Protein AF-A0A7X9HDZ3-F1 (afdb_monomer_lite)

Secondary structure (DSSP, 8-state):
--HHHHHHHHHHHHHHHHHHHHHHSSS-S---------------SS--TT---THHHHHHHHHTSHHHHHHHHHHHHHHHHHHHHHHHHHHHHHHHHHHHHHH---TT--SHHHHHHHHHHHHHHHHHHHHHHHHHHHHHHHHHHHHHHH---HHHHHSHHHHHHHHHHHHHHHHHHHHTT--TTHHHHHHHHHTT-HHHHT-HHHHHHHHHHHHHHHHHHHHHT-S-HHHHHHHHHHHHHHHHHHHHHHH-TTSHHHHHHHHHHHHHHHHHHHHHTT-

Radius of gyration: 30.0 Å; chains: 1; bounding box: 80×77×71 Å

Structure (mmCIF, N/CA/C/O backbone):
data_AF-A0A7X9HDZ3-F1
#
_entry.id   AF-A0A7X9HDZ3-F1
#
loop_
_atom_site.group_PDB
_atom_site.id
_atom_site.type_symbol
_atom_site.label_atom_id
_atom_site.label_alt_id
_atom_site.label_comp_id
_atom_site.label_asym_id
_atom_site.label_entity_id
_atom_site.label_seq_id
_atom_site.pdbx_PDB_ins_code
_atom_site.Cartn_x
_atom_site.Cartn_y
_atom_site.Cartn_z
_atom_site.occupancy
_atom_site.B_iso_or_equiv
_atom_site.auth_seq_id
_atom_site.auth_comp_id
_atom_site.auth_asym_id
_atom_site.auth_atom_id
_atom_site.pdbx_PDB_model_num
ATOM 1 N N . MET A 1 1 ? 19.162 59.558 -38.756 1.00 53.59 1 MET A N 1
ATOM 2 C CA . MET A 1 1 ? 19.005 58.185 -38.204 1.00 53.59 1 MET A CA 1
ATOM 3 C C . MET A 1 1 ? 18.094 58.061 -36.965 1.00 53.59 1 MET A C 1
ATOM 5 O O . MET A 1 1 ? 17.987 56.962 -36.437 1.00 53.59 1 MET A O 1
ATOM 9 N N . LYS A 1 2 ? 17.412 59.118 -36.480 1.00 49.56 2 LYS A N 1
ATOM 10 C CA . LYS A 1 2 ? 16.512 59.021 -35.303 1.00 49.56 2 LYS A CA 1
ATOM 11 C C . LYS A 1 2 ? 15.026 58.808 -35.653 1.00 49.56 2 LYS A C 1
ATOM 13 O O . LYS A 1 2 ? 14.309 58.209 -34.867 1.00 49.56 2 LYS A O 1
ATOM 18 N N . SER A 1 3 ? 14.584 59.221 -36.845 1.00 54.88 3 SER A N 1
ATOM 19 C CA . SER A 1 3 ? 13.176 59.124 -37.283 1.00 54.88 3 SER A CA 1
ATOM 20 C C . SER A 1 3 ? 12.731 57.692 -37.633 1.00 54.88 3 SER A C 1
ATOM 22 O O . SER A 1 3 ? 11.623 57.291 -37.290 1.00 54.88 3 SER A O 1
ATOM 24 N N . THR A 1 4 ? 13.617 56.867 -38.200 1.00 53.47 4 THR A N 1
ATOM 25 C CA . THR A 1 4 ? 13.298 55.476 -38.576 1.00 53.47 4 THR A CA 1
ATOM 26 C C . THR A 1 4 ? 13.063 54.563 -37.373 1.00 53.47 4 THR A C 1
ATOM 28 O O . THR A 1 4 ? 12.275 53.628 -37.460 1.00 53.47 4 THR A O 1
ATOM 31 N N . ARG A 1 5 ? 13.692 54.856 -36.227 1.00 56.62 5 ARG A N 1
ATOM 32 C CA . ARG A 1 5 ? 13.492 54.097 -34.984 1.00 56.62 5 ARG A CA 1
ATOM 33 C C . ARG A 1 5 ? 12.113 54.359 -34.375 1.00 56.62 5 ARG A C 1
ATOM 35 O O . ARG A 1 5 ? 11.463 53.414 -33.957 1.00 56.62 5 ARG A O 1
ATOM 42 N N . PHE A 1 6 ? 11.633 55.604 -34.397 1.00 57.84 6 PHE A N 1
ATOM 43 C CA . PHE A 1 6 ? 10.284 55.941 -33.919 1.00 57.84 6 PHE A CA 1
ATOM 44 C C . PHE A 1 6 ? 9.179 55.310 -34.772 1.00 57.84 6 PHE A C 1
ATOM 46 O O . PHE A 1 6 ? 8.192 54.829 -34.226 1.00 57.84 6 PHE A O 1
ATOM 53 N N . LEU A 1 7 ? 9.377 55.246 -36.090 1.00 63.88 7 LEU A N 1
ATOM 54 C CA . LEU A 1 7 ? 8.450 54.579 -37.008 1.00 63.88 7 LEU A CA 1
ATOM 55 C C . LEU A 1 7 ? 8.379 53.066 -36.750 1.00 63.88 7 LEU A C 1
ATOM 57 O O . LEU A 1 7 ? 7.291 52.502 -36.709 1.00 63.88 7 LEU A O 1
ATOM 61 N N . LEU A 1 8 ? 9.521 52.427 -36.481 1.00 65.44 8 LEU A N 1
ATOM 62 C CA . LEU A 1 8 ? 9.586 51.010 -36.109 1.00 65.44 8 LEU A CA 1
ATOM 63 C C . LEU A 1 8 ? 8.898 50.723 -34.767 1.00 65.44 8 LEU A C 1
ATOM 65 O O . LEU A 1 8 ? 8.135 49.766 -34.676 1.00 65.44 8 LEU A O 1
ATOM 69 N N . TYR A 1 9 ? 9.091 51.569 -33.751 1.00 70.31 9 TYR A N 1
ATOM 70 C CA . TYR A 1 9 ? 8.394 51.409 -32.469 1.00 70.31 9 TYR A CA 1
ATOM 71 C C . TYR A 1 9 ? 6.883 51.641 -32.586 1.00 70.31 9 TYR A C 1
ATOM 73 O O . TYR A 1 9 ? 6.113 50.914 -31.965 1.00 70.31 9 TYR A O 1
ATOM 81 N N . ALA A 1 10 ? 6.446 52.591 -33.418 1.00 70.44 10 ALA A N 1
ATOM 82 C CA . ALA A 1 10 ? 5.027 52.824 -33.676 1.00 70.44 10 ALA A CA 1
ATOM 83 C C . ALA A 1 10 ? 4.368 51.640 -34.405 1.00 70.44 10 ALA A C 1
ATOM 85 O O . ALA A 1 10 ? 3.259 51.248 -34.050 1.00 70.44 10 ALA A O 1
ATOM 86 N N . ILE A 1 11 ? 5.066 51.025 -35.367 1.00 71.25 11 ILE A N 1
ATOM 87 C CA . ILE A 1 11 ? 4.582 49.836 -36.086 1.00 71.25 11 ILE A CA 1
ATOM 88 C C . ILE A 1 11 ? 4.520 48.614 -35.157 1.00 71.25 11 ILE A C 1
ATOM 90 O O . ILE A 1 11 ? 3.529 47.885 -35.175 1.00 71.25 11 ILE A O 1
ATOM 94 N N . VAL A 1 12 ? 5.525 48.409 -34.299 1.00 72.44 12 VAL A N 1
ATOM 95 C CA . VAL A 1 12 ? 5.525 47.311 -33.313 1.00 72.44 12 VAL A CA 1
ATOM 96 C C . VAL A 1 12 ? 4.428 47.506 -32.260 1.00 72.44 12 VAL A C 1
ATOM 98 O O . VAL A 1 12 ? 3.764 46.541 -31.892 1.00 72.44 12 VAL A O 1
ATOM 101 N N . ALA A 1 13 ? 4.170 48.742 -31.822 1.00 70.06 13 ALA A N 1
ATOM 102 C CA . ALA A 1 13 ? 3.085 49.047 -30.888 1.00 70.06 13 ALA A CA 1
ATOM 103 C C . ALA A 1 13 ? 1.690 48.839 -31.511 1.00 70.06 13 ALA A C 1
ATOM 105 O O . ALA A 1 13 ? 0.800 48.311 -30.847 1.00 70.06 13 ALA A O 1
ATOM 106 N N . LEU A 1 14 ? 1.505 49.185 -32.791 1.00 67.88 14 LEU A N 1
ATOM 107 C CA . LEU A 1 14 ? 0.265 48.924 -33.536 1.00 67.88 14 LEU A CA 1
ATOM 108 C C . LEU A 1 14 ? 0.030 47.426 -33.773 1.00 67.88 14 LEU A C 1
ATOM 110 O O . LEU A 1 14 ? -1.095 46.951 -33.611 1.00 67.88 14 LEU A O 1
ATOM 114 N N . LEU A 1 15 ? 1.084 46.662 -34.076 1.00 65.00 15 LEU A N 1
ATOM 115 C CA . LEU A 1 15 ? 1.007 45.203 -34.185 1.00 65.00 15 LEU A CA 1
ATOM 116 C C . LEU A 1 15 ? 0.670 44.551 -32.837 1.00 65.00 15 LEU A C 1
ATOM 118 O O . LEU A 1 15 ? -0.217 43.700 -32.786 1.00 65.00 15 LEU A O 1
ATOM 122 N N . ALA A 1 16 ? 1.283 45.000 -31.739 1.00 62.81 16 ALA A N 1
ATOM 123 C CA . ALA A 1 16 ? 0.979 44.503 -30.397 1.00 62.81 16 ALA A CA 1
ATOM 124 C C . ALA A 1 16 ? -0.465 44.818 -29.958 1.00 62.81 16 ALA A C 1
ATOM 126 O O . ALA A 1 16 ? -1.127 43.956 -29.381 1.00 62.81 16 ALA A O 1
ATOM 127 N N . LEU A 1 17 ? -0.999 46.003 -30.290 1.00 62.91 17 LEU A N 1
ATOM 128 C CA . LEU A 1 17 ? -2.404 46.331 -30.017 1.00 62.91 17 LEU A CA 1
ATOM 129 C C . LEU A 1 17 ? -3.377 45.486 -30.854 1.00 62.91 17 LEU A C 1
ATOM 131 O O . LEU A 1 17 ? -4.419 45.076 -30.343 1.00 62.91 17 LEU A O 1
ATOM 135 N N . SER A 1 18 ?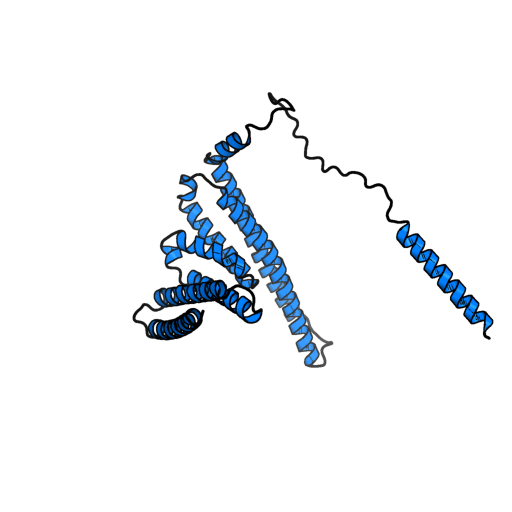 -3.035 45.188 -32.113 1.00 58.94 18 SER A N 1
ATOM 136 C CA . SER A 1 18 ? -3.868 44.339 -32.977 1.00 58.94 18 SER A CA 1
ATOM 137 C C . SER A 1 18 ? -3.915 42.879 -32.503 1.00 58.94 18 SER A C 1
ATOM 139 O O . SER A 1 18 ? -4.980 42.267 -32.515 1.00 58.94 18 SER A O 1
ATOM 141 N N . LEU A 1 19 ? -2.805 42.346 -31.975 1.00 55.31 19 LEU A N 1
ATOM 142 C CA . LEU A 1 19 ? -2.739 41.002 -31.387 1.00 55.31 19 LEU A CA 1
ATOM 143 C C . LEU A 1 19 ? -3.523 40.896 -30.066 1.00 55.31 19 LEU A C 1
ATOM 145 O O . LEU A 1 19 ? -4.168 39.877 -29.824 1.00 55.31 19 LEU A O 1
ATOM 149 N N . CYS A 1 20 ? -3.557 41.956 -29.252 1.00 51.91 20 CYS A N 1
ATOM 150 C CA . CYS A 1 20 ? -4.366 41.991 -28.027 1.00 51.91 20 CYS A CA 1
ATOM 151 C C . CYS A 1 20 ? -5.879 42.104 -28.292 1.00 51.91 20 CYS A C 1
ATOM 153 O O . CYS A 1 20 ? -6.676 41.597 -27.503 1.00 51.91 20 CYS A O 1
ATOM 155 N N . LEU A 1 21 ? -6.296 42.730 -29.400 1.00 49.44 21 LEU A N 1
ATOM 156 C CA . LEU A 1 21 ? -7.712 42.800 -29.785 1.00 49.44 21 LEU A CA 1
ATOM 157 C C . LEU A 1 21 ? -8.220 41.478 -30.381 1.00 49.44 21 LEU A C 1
ATOM 159 O O . LEU A 1 21 ? -9.358 41.100 -30.119 1.00 49.44 21 LEU A O 1
ATOM 163 N N . VAL A 1 22 ? -7.374 40.730 -31.097 1.00 53.53 22 VAL A N 1
ATOM 164 C CA . VAL A 1 22 ? -7.726 39.391 -31.610 1.00 53.53 22 VAL A CA 1
ATOM 165 C C . VAL A 1 22 ? -7.750 38.344 -30.485 1.00 53.53 22 VAL A C 1
ATOM 167 O O . VAL A 1 22 ? -8.620 37.476 -30.487 1.00 53.53 22 VAL A O 1
ATOM 170 N N . ALA A 1 23 ? -6.898 38.473 -29.459 1.00 47.75 23 ALA A N 1
ATOM 171 C CA . ALA A 1 23 ? -6.926 37.595 -28.283 1.00 47.75 23 ALA A CA 1
ATOM 172 C C . ALA A 1 23 ? -8.194 37.760 -27.415 1.00 47.75 23 ALA A C 1
ATOM 174 O O . ALA A 1 23 ? -8.637 36.793 -26.800 1.00 47.75 23 ALA A O 1
ATOM 175 N N . ASN A 1 24 ? -8.817 38.946 -27.408 1.00 45.94 24 ASN A N 1
ATOM 176 C CA . ASN A 1 24 ? -10.065 39.208 -26.674 1.00 45.94 24 ASN A CA 1
ATOM 177 C C . ASN A 1 24 ? -11.344 39.029 -27.516 1.00 45.94 24 ASN A C 1
ATOM 179 O O . ASN A 1 24 ? -12.432 38.954 -26.951 1.00 45.94 24 ASN A O 1
ATOM 183 N N . ALA A 1 25 ? -11.243 38.923 -28.845 1.00 42.38 25 ALA A N 1
ATOM 184 C CA . ALA A 1 25 ? -12.394 38.733 -29.735 1.00 42.38 25 ALA A CA 1
ATOM 185 C C . ALA A 1 25 ? -12.748 37.254 -30.000 1.00 42.38 25 ALA A C 1
ATOM 187 O O . ALA A 1 25 ? -13.727 36.974 -30.688 1.00 42.38 25 ALA A O 1
ATOM 188 N N . GLN A 1 26 ? -11.995 36.298 -29.439 1.00 41.56 26 GLN A N 1
ATOM 189 C CA . GLN A 1 26 ? -12.200 34.858 -29.663 1.00 41.56 26 GLN A CA 1
ATOM 190 C C . GLN A 1 26 ? -12.828 34.111 -28.469 1.00 41.56 26 GLN A C 1
ATOM 192 O O . GLN A 1 26 ? -12.880 32.883 -28.452 1.00 41.56 26 GLN A O 1
ATOM 197 N N . GLN A 1 27 ? -13.383 34.842 -27.496 1.00 44.03 27 GLN A N 1
ATOM 198 C CA . GLN A 1 27 ? -14.188 34.294 -26.397 1.00 44.03 27 GLN A CA 1
ATOM 199 C C . GLN A 1 27 ? -15.548 34.991 -26.292 1.00 44.03 27 GLN A C 1
ATOM 201 O O . GLN A 1 27 ? -15.894 35.569 -25.270 1.00 44.03 27 GLN A O 1
ATOM 206 N N . GLN A 1 28 ? -16.344 34.915 -27.355 1.00 38.66 28 GLN A N 1
ATOM 207 C CA . GLN A 1 28 ? -17.797 35.109 -27.288 1.00 38.66 28 GLN A CA 1
ATOM 208 C C . GLN A 1 28 ? -18.471 34.377 -28.458 1.00 38.66 28 GLN A C 1
ATOM 210 O O . GLN A 1 28 ? -19.225 34.936 -29.244 1.00 38.66 28 GLN A O 1
ATOM 215 N N . ALA A 1 29 ? -18.182 33.079 -28.573 1.00 34.06 29 ALA A N 1
ATOM 216 C CA . ALA A 1 29 ? -19.115 32.150 -29.200 1.00 34.06 29 ALA A CA 1
ATOM 217 C C . ALA A 1 29 ? -20.201 31.809 -28.161 1.00 34.06 29 ALA A C 1
ATOM 219 O O . ALA A 1 29 ? -19.863 31.618 -26.985 1.00 34.06 29 ALA A O 1
ATOM 220 N N . PRO A 1 30 ? -21.490 31.752 -28.540 1.00 34.66 30 PRO A N 1
ATOM 221 C CA . PRO A 1 30 ? -22.546 31.391 -27.611 1.00 34.66 30 PRO A CA 1
ATOM 222 C C . PRO A 1 30 ? -22.263 29.980 -27.102 1.00 34.66 30 PRO A C 1
ATOM 224 O O . PRO A 1 30 ? -22.082 29.044 -27.882 1.00 34.66 30 PRO A O 1
ATOM 227 N N . LYS A 1 31 ? -22.197 29.846 -25.775 1.00 33.78 31 LYS A N 1
ATOM 228 C CA . LYS A 1 31 ? -22.272 28.555 -25.101 1.00 33.78 31 LYS A CA 1
ATOM 229 C C . LYS A 1 31 ? -23.584 27.918 -25.542 1.00 33.78 31 LYS A C 1
ATOM 231 O O . LYS A 1 31 ? -24.645 28.299 -25.062 1.00 33.78 31 LYS A O 1
ATOM 236 N N . GLY A 1 32 ? -23.504 26.994 -26.494 1.00 30.52 32 GLY A N 1
ATOM 237 C CA . GLY A 1 32 ? -24.549 26.009 -26.672 1.00 30.52 32 GLY A CA 1
ATOM 238 C C . GLY A 1 32 ? -24.672 25.286 -25.343 1.00 30.52 32 GLY A C 1
ATOM 239 O O . GLY A 1 32 ? -23.708 24.662 -24.893 1.00 30.52 32 GLY A O 1
ATOM 240 N N . ASP A 1 33 ? -25.822 25.439 -24.697 1.00 36.91 33 ASP A N 1
ATOM 241 C CA . ASP A 1 33 ? -26.251 24.586 -23.604 1.00 36.91 33 ASP A CA 1
ATOM 242 C C . ASP A 1 33 ? -26.245 23.145 -24.118 1.00 36.91 33 ASP A C 1
ATOM 244 O O . ASP A 1 33 ? -27.242 22.624 -24.612 1.00 36.91 33 ASP A O 1
ATOM 248 N N . GLN A 1 34 ? -25.108 22.467 -23.981 1.00 36.38 34 GLN A N 1
ATOM 249 C CA . GLN A 1 34 ? -25.109 21.030 -23.794 1.00 36.38 34 GLN A CA 1
ATOM 250 C C . GLN A 1 34 ? -25.674 20.804 -22.396 1.00 36.38 34 GLN A C 1
ATOM 252 O O . GLN A 1 34 ? -24.957 20.549 -21.426 1.00 36.38 34 GLN A O 1
ATOM 257 N N . GLN A 1 35 ? -27.002 20.931 -22.299 1.00 36.53 35 GLN A N 1
ATOM 258 C CA . GLN A 1 35 ? -27.759 20.107 -21.383 1.00 36.53 35 GLN A CA 1
ATOM 259 C C . GLN A 1 35 ? -27.201 18.705 -21.583 1.00 36.53 35 GLN A C 1
ATOM 261 O O . GLN A 1 35 ? -27.330 18.120 -22.657 1.00 36.53 35 GLN A O 1
ATOM 266 N N . LYS A 1 36 ? -26.520 18.191 -20.557 1.00 37.56 36 LYS A N 1
ATOM 267 C CA . LYS A 1 36 ? -26.483 16.756 -20.344 1.00 37.56 36 LYS A CA 1
ATOM 268 C C . LYS A 1 36 ? -27.943 16.352 -20.441 1.00 37.56 36 LYS A C 1
ATOM 270 O O . LYS A 1 36 ? -28.720 16.683 -19.545 1.00 37.56 36 LYS A O 1
ATOM 275 N N . GLU A 1 37 ? -28.324 15.755 -21.562 1.00 40.31 37 GLU A N 1
ATOM 276 C CA . GLU A 1 37 ? -29.536 14.975 -21.643 1.00 40.31 37 GLU A CA 1
ATOM 277 C C . GLU A 1 37 ? -29.337 13.898 -20.583 1.00 40.31 37 GLU A C 1
ATOM 279 O O . GLU A 1 37 ? -28.714 12.863 -20.803 1.00 40.31 37 GLU A O 1
ATOM 284 N N . ALA A 1 38 ? -29.773 14.214 -19.360 1.00 43.75 38 ALA A N 1
ATOM 285 C CA . ALA A 1 38 ? -30.230 13.214 -18.434 1.00 43.75 38 ALA A CA 1
ATOM 286 C C . ALA A 1 38 ? -31.145 12.365 -19.294 1.00 43.75 38 ALA A C 1
ATOM 288 O O . ALA A 1 38 ? -32.137 12.892 -19.805 1.00 43.75 38 ALA A O 1
ATOM 289 N N . ILE A 1 39 ? -30.708 11.134 -19.561 1.00 43.97 39 ILE A N 1
ATOM 290 C CA . ILE A 1 39 ? -31.487 10.110 -20.234 1.00 43.97 39 ILE A CA 1
ATOM 291 C C . ILE A 1 39 ? -32.883 10.265 -19.650 1.00 43.97 39 ILE A C 1
ATOM 293 O O . ILE A 1 39 ? -33.089 10.026 -18.458 1.00 43.97 39 ILE A O 1
ATOM 297 N N . LYS A 1 40 ? -33.804 10.829 -20.437 1.00 52.03 40 LYS A N 1
ATOM 298 C CA . LYS A 1 40 ? -35.198 10.903 -20.039 1.00 52.03 40 LYS A CA 1
ATOM 299 C C . LYS A 1 40 ? -35.619 9.456 -20.128 1.00 52.03 40 LYS A C 1
ATOM 301 O O . LYS A 1 40 ? -35.972 9.004 -21.210 1.00 52.03 40 LYS A O 1
ATOM 306 N N . GLU A 1 41 ? -35.456 8.723 -19.026 1.00 56.12 41 GLU A N 1
ATOM 307 C CA . GLU A 1 41 ? -36.093 7.431 -18.850 1.00 56.12 41 GLU A CA 1
ATOM 308 C C . GLU A 1 41 ? -37.535 7.655 -19.269 1.00 56.12 41 GLU A C 1
ATOM 310 O O . GLU A 1 41 ? -38.257 8.452 -18.659 1.00 56.12 41 GLU A O 1
ATOM 315 N N . GLU A 1 42 ? -37.914 7.058 -20.395 1.00 52.28 42 GLU A N 1
ATOM 316 C CA . GLU A 1 42 ? -39.292 7.082 -20.825 1.00 52.28 42 GLU A CA 1
ATOM 317 C C . GLU A 1 42 ? -40.078 6.454 -19.685 1.00 52.28 42 GLU A C 1
ATOM 319 O O . GLU A 1 42 ? -39.944 5.265 -19.386 1.00 52.28 42 GLU A O 1
ATOM 324 N N . VAL A 1 43 ? -40.834 7.296 -18.982 1.00 51.41 43 VAL A N 1
ATOM 325 C CA . VAL A 1 43 ? -41.689 6.887 -17.879 1.00 51.41 43 VAL A CA 1
ATOM 326 C C . VAL A 1 43 ? -42.824 6.079 -18.495 1.00 51.41 43 VAL A C 1
ATOM 328 O O . VAL A 1 43 ? -43.903 6.588 -18.783 1.00 51.41 43 VAL A O 1
ATOM 331 N N . THR A 1 44 ? -42.537 4.814 -18.772 1.00 54.66 44 THR A N 1
ATOM 332 C CA . THR A 1 44 ? -43.497 3.829 -19.237 1.00 54.66 44 THR A CA 1
ATOM 333 C C . THR A 1 44 ? -44.081 3.146 -18.005 1.00 54.66 44 THR A C 1
ATOM 335 O O . THR A 1 44 ? -43.368 2.643 -17.135 1.00 54.66 44 THR A O 1
ATOM 338 N N . GLY A 1 45 ? -45.408 3.2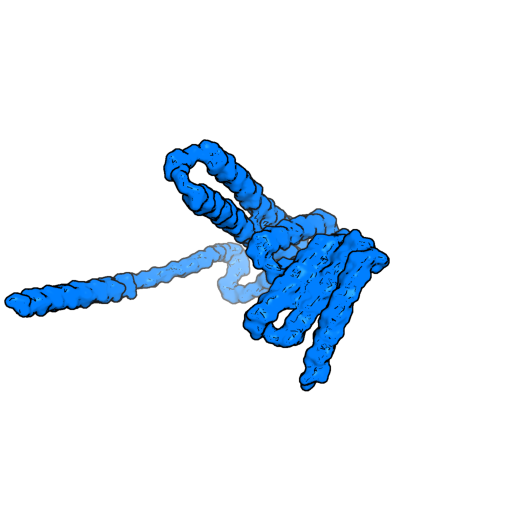12 -17.880 1.00 64.56 45 GLY A N 1
ATOM 339 C CA . GLY A 1 45 ? -46.170 2.660 -16.757 1.00 64.56 45 GLY A CA 1
ATOM 340 C C . GLY A 1 45 ? -46.868 3.712 -15.890 1.00 64.56 45 GLY A C 1
ATOM 341 O O . GLY A 1 45 ? -46.888 4.897 -16.206 1.00 64.56 45 GLY A O 1
ATOM 342 N N . TRP A 1 46 ? -47.449 3.251 -14.778 1.00 62.12 46 TRP A N 1
ATOM 343 C CA . TRP A 1 46 ? -48.313 3.965 -13.817 1.00 62.12 46 TRP A CA 1
ATOM 344 C C . TRP A 1 46 ? -47.677 5.168 -13.079 1.00 62.12 46 TRP A C 1
ATOM 346 O O . TRP A 1 46 ? -48.147 5.565 -12.014 1.00 62.12 46 TRP A O 1
ATOM 356 N N . ARG A 1 47 ? -46.587 5.748 -13.590 1.00 55.09 47 ARG A N 1
ATOM 357 C CA . ARG A 1 47 ? -45.852 6.850 -12.958 1.00 55.09 47 ARG A CA 1
ATOM 358 C C . ARG A 1 47 ? -46.283 8.202 -13.540 1.00 55.09 47 ARG A C 1
ATOM 360 O O . ARG A 1 47 ? -46.213 8.432 -14.742 1.00 55.09 47 ARG A O 1
ATOM 367 N N . ILE A 1 48 ? -46.707 9.114 -12.664 1.00 60.16 48 ILE A N 1
ATOM 368 C CA . ILE A 1 48 ? -47.078 10.501 -12.994 1.00 60.16 48 ILE A CA 1
ATOM 369 C C . ILE A 1 48 ? -45.838 11.393 -12.829 1.00 60.16 48 ILE A C 1
ATOM 371 O O . ILE A 1 48 ? -45.089 11.224 -11.868 1.00 60.16 48 ILE A O 1
ATOM 375 N N . LYS A 1 49 ? -45.633 12.355 -13.743 1.00 58.66 49 LYS A N 1
ATOM 376 C CA . LYS A 1 49 ? -44.450 13.245 -13.796 1.00 58.66 49 LYS A CA 1
ATOM 377 C C . LYS A 1 49 ? -44.170 14.017 -12.495 1.00 58.66 49 LYS A C 1
ATOM 379 O O . LYS A 1 49 ? -43.015 14.319 -12.220 1.00 58.66 49 LYS A O 1
ATOM 384 N N . ASP A 1 50 ? -45.202 14.276 -11.693 1.00 56.00 50 ASP A N 1
ATOM 385 C CA . ASP A 1 50 ? -45.120 15.060 -10.452 1.00 56.00 50 ASP A CA 1
ATOM 386 C C . ASP A 1 50 ? -45.004 14.206 -9.173 1.00 56.00 50 ASP A C 1
ATOM 388 O O . ASP A 1 50 ? -45.015 14.738 -8.059 1.00 56.00 50 ASP A O 1
ATOM 392 N N . PHE A 1 51 ? -44.896 12.876 -9.286 1.00 57.72 51 PHE A N 1
ATOM 393 C CA . PHE A 1 51 ? -44.748 12.018 -8.112 1.00 57.72 51 PHE A CA 1
ATOM 394 C C . PHE A 1 51 ? -43.346 12.173 -7.504 1.00 57.72 51 PHE A C 1
ATOM 396 O O . PHE A 1 51 ? -42.350 11.708 -8.061 1.00 57.72 51 PHE A O 1
ATOM 403 N N . LYS A 1 52 ? -43.257 12.806 -6.326 1.00 58.47 52 LYS A N 1
ATOM 404 C CA . LYS A 1 52 ? -42.027 12.803 -5.521 1.00 58.47 52 LYS A CA 1
ATOM 405 C C . LYS A 1 52 ? -41.699 11.356 -5.141 1.00 58.47 52 LYS A C 1
ATOM 407 O O . LYS A 1 52 ? -42.571 10.670 -4.611 1.00 58.47 52 LYS A O 1
ATOM 412 N N . PRO A 1 53 ? -40.474 10.872 -5.390 1.00 57.00 53 PRO A N 1
ATOM 413 C CA . PRO A 1 53 ? -40.188 9.455 -5.304 1.00 57.00 53 PRO A CA 1
ATOM 414 C C . PRO A 1 53 ? -40.307 8.968 -3.859 1.00 57.00 53 PRO A C 1
ATOM 416 O O . PRO A 1 53 ? -39.395 9.146 -3.055 1.00 57.00 53 PRO A O 1
ATOM 419 N N . TYR A 1 54 ? -41.360 8.201 -3.581 1.00 50.97 54 TYR A N 1
ATOM 420 C CA . TYR A 1 54 ? -41.387 7.170 -2.534 1.00 50.97 54 TYR A CA 1
ATOM 421 C C . TYR A 1 54 ? -40.464 5.977 -2.891 1.00 50.97 54 TYR A C 1
ATOM 423 O O . TYR A 1 54 ? -40.695 4.843 -2.491 1.00 50.97 54 TYR A O 1
ATOM 431 N N . VAL A 1 55 ? -39.426 6.224 -3.700 1.00 60.16 55 VAL A N 1
ATOM 432 C CA . VAL A 1 55 ? -38.605 5.208 -4.372 1.00 60.16 55 VAL A CA 1
ATOM 433 C C . VAL A 1 55 ? -37.278 4.989 -3.647 1.00 60.16 55 VAL A C 1
ATOM 435 O O . VAL A 1 55 ? -36.688 3.939 -3.830 1.00 60.16 55 VAL A O 1
ATOM 438 N N . LYS A 1 56 ? -36.837 5.889 -2.752 1.00 66.06 56 LYS A N 1
ATOM 439 C CA . LYS A 1 56 ? -35.656 5.606 -1.911 1.00 66.06 56 LYS A CA 1
ATOM 440 C C . LYS A 1 56 ? -35.898 4.422 -0.979 1.00 66.06 56 LYS A C 1
ATOM 442 O O . LYS A 1 56 ? -35.089 3.511 -0.952 1.00 66.06 56 LYS A O 1
ATOM 447 N N . ALA A 1 57 ? -37.047 4.394 -0.305 1.00 64.81 57 ALA A N 1
ATOM 448 C CA . ALA A 1 57 ? -37.412 3.277 0.562 1.00 64.81 57 ALA A CA 1
ATOM 449 C C . ALA A 1 57 ? -37.571 1.964 -0.229 1.00 64.81 57 ALA A C 1
ATOM 451 O O . ALA A 1 57 ? -37.144 0.920 0.236 1.00 64.81 57 ALA A O 1
ATOM 452 N N . ILE A 1 58 ? -38.127 2.005 -1.448 1.00 69.00 58 ILE A N 1
ATOM 453 C CA . ILE A 1 58 ? -38.254 0.808 -2.302 1.00 69.00 58 ILE A CA 1
ATOM 454 C C . ILE A 1 58 ? -36.883 0.339 -2.816 1.00 69.00 58 ILE A C 1
ATOM 456 O O . ILE A 1 58 ? -36.594 -0.850 -2.767 1.00 69.00 58 ILE A O 1
ATOM 460 N N . GLN A 1 59 ? -36.005 1.257 -3.225 1.00 68.88 59 GLN A N 1
ATOM 461 C CA . GLN A 1 59 ? -34.614 0.941 -3.574 1.00 68.88 59 GLN A CA 1
ATOM 462 C C . GLN A 1 59 ? -33.848 0.367 -2.374 1.00 68.88 59 GLN A C 1
ATOM 464 O O . GLN A 1 59 ? -33.049 -0.547 -2.528 1.00 68.88 59 GLN A O 1
ATOM 469 N N . GLU A 1 60 ? -34.093 0.869 -1.163 1.00 71.62 60 GLU A N 1
ATOM 470 C CA . GLU A 1 60 ? -33.536 0.311 0.073 1.00 71.62 60 GLU A CA 1
ATOM 471 C C . GLU A 1 60 ? -34.073 -1.098 0.364 1.00 71.62 60 GLU A C 1
ATOM 473 O O . GLU A 1 60 ? -33.320 -1.936 0.853 1.00 71.62 60 GLU A O 1
ATOM 478 N N . LEU A 1 61 ? -35.327 -1.396 0.008 1.00 74.06 61 LEU A N 1
ATOM 479 C CA . LEU A 1 61 ? -35.876 -2.752 0.100 1.00 74.06 61 LEU A CA 1
ATOM 480 C C . LEU A 1 61 ? -35.218 -3.708 -0.905 1.00 74.06 61 LEU A C 1
ATOM 482 O O . LEU A 1 61 ? -34.937 -4.850 -0.553 1.00 74.06 61 LEU A O 1
ATOM 486 N N . GLU A 1 62 ? -34.914 -3.258 -2.125 1.00 74.75 62 GLU A N 1
ATOM 487 C CA . GLU A 1 62 ? -34.190 -4.076 -3.113 1.00 74.75 62 GLU A CA 1
ATOM 488 C C . GLU A 1 62 ? -32.785 -4.462 -2.622 1.00 74.75 62 GLU A C 1
ATOM 490 O O . GLU A 1 62 ? -32.349 -5.593 -2.855 1.00 74.75 62 GLU A O 1
ATOM 495 N N . LYS A 1 63 ? -32.114 -3.590 -1.852 1.00 77.06 63 LYS A N 1
ATOM 496 C CA . LYS A 1 63 ? -30.811 -3.884 -1.218 1.00 77.06 63 LYS A CA 1
ATOM 497 C C . LYS A 1 63 ? -30.860 -5.025 -0.202 1.00 77.06 63 LYS A C 1
ATOM 499 O O . LYS A 1 63 ? -29.839 -5.657 0.067 1.00 77.06 63 LYS A O 1
ATOM 504 N N . LEU A 1 64 ? -32.037 -5.306 0.355 1.00 76.50 64 LEU A N 1
ATOM 505 C CA . L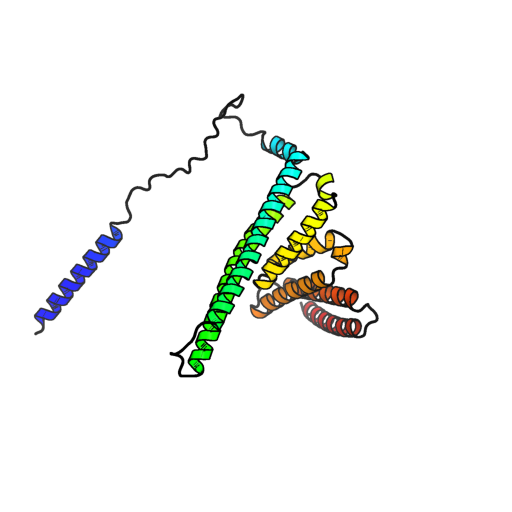EU A 1 64 ? -32.251 -6.429 1.268 1.00 76.50 64 LEU A CA 1
ATOM 506 C C . LEU A 1 64 ? -32.421 -7.760 0.528 1.00 76.50 64 LEU A C 1
ATOM 508 O O . LEU A 1 64 ? -32.430 -8.811 1.168 1.00 76.50 64 LEU A O 1
ATOM 512 N N . SER A 1 65 ? -32.554 -7.741 -0.801 1.00 85.69 65 SER A N 1
ATOM 513 C CA . SER A 1 65 ? -32.629 -8.966 -1.587 1.00 85.69 65 SER A CA 1
ATOM 514 C C . SER A 1 65 ? -31.254 -9.626 -1.727 1.00 85.69 65 SER A C 1
ATOM 516 O O . SER A 1 65 ? -30.210 -8.975 -1.861 1.00 85.69 65 SER A O 1
ATOM 518 N N . LYS A 1 66 ? -31.263 -10.960 -1.734 1.00 88.75 66 LYS A N 1
ATOM 519 C CA . LYS A 1 66 ? -30.063 -11.763 -1.968 1.00 88.75 66 LYS A CA 1
ATOM 520 C C . LYS A 1 66 ? -29.501 -11.541 -3.374 1.00 88.75 66 LYS A C 1
ATOM 522 O O . LYS A 1 66 ? -28.300 -11.368 -3.526 1.00 88.75 66 LYS A O 1
ATOM 527 N N . GLU A 1 67 ? -30.368 -11.481 -4.382 1.00 88.62 67 GLU A N 1
ATOM 528 C CA . GLU A 1 67 ? -29.972 -11.315 -5.787 1.00 88.62 67 GLU A CA 1
ATOM 529 C C . GLU A 1 67 ? -29.238 -9.995 -6.033 1.00 88.62 67 GLU A C 1
ATOM 531 O O . GLU A 1 67 ? -28.230 -9.974 -6.737 1.00 88.62 67 GLU A O 1
ATOM 536 N N . TYR A 1 68 ? -29.698 -8.906 -5.410 1.00 88.50 68 TYR A N 1
ATOM 537 C CA . TYR A 1 68 ? -29.016 -7.617 -5.480 1.00 88.50 68 TYR A CA 1
ATOM 538 C C . TYR A 1 68 ? -27.611 -7.691 -4.870 1.00 88.50 68 TYR A C 1
ATOM 540 O O . TYR A 1 68 ? -26.643 -7.232 -5.476 1.00 88.50 68 TYR A O 1
ATOM 548 N N . SER A 1 69 ? -27.489 -8.326 -3.701 1.00 88.88 69 SER A N 1
ATOM 549 C CA . SER A 1 69 ? -26.202 -8.527 -3.025 1.00 88.88 69 SER A CA 1
ATOM 550 C C . SER A 1 69 ? -25.250 -9.411 -3.839 1.00 88.88 69 SER A C 1
ATOM 552 O O . SER A 1 69 ? -24.068 -9.095 -3.957 1.00 88.88 69 SER A O 1
ATOM 554 N N . ASP A 1 70 ? -25.764 -10.475 -4.457 1.00 90.38 70 ASP A N 1
ATOM 555 C CA . ASP A 1 70 ? -24.994 -11.357 -5.337 1.00 90.38 70 ASP A CA 1
ATOM 556 C C . ASP A 1 70 ? -24.546 -10.627 -6.616 1.00 90.38 70 ASP A C 1
ATOM 558 O O . ASP A 1 70 ? -23.442 -10.864 -7.110 1.00 90.38 70 ASP A O 1
ATOM 562 N N . ASN A 1 71 ? -25.368 -9.721 -7.154 1.00 92.88 71 ASN A N 1
ATOM 563 C CA . ASN A 1 71 ? -25.005 -8.914 -8.318 1.00 92.88 71 ASN A CA 1
ATOM 564 C C . ASN A 1 71 ? -23.914 -7.886 -7.980 1.00 92.88 71 ASN A C 1
ATOM 566 O O . ASN A 1 71 ? -22.937 -7.763 -8.714 1.00 92.88 71 ASN A O 1
ATOM 570 N N . LEU A 1 72 ? -24.023 -7.207 -6.833 1.00 93.19 72 LEU A N 1
ATOM 571 C CA . LEU A 1 72 ? -22.964 -6.325 -6.333 1.00 93.19 72 LEU A CA 1
ATOM 572 C C . LEU A 1 72 ? -21.655 -7.076 -6.089 1.00 93.19 72 LEU A C 1
ATOM 574 O O . LEU A 1 72 ? -20.587 -6.564 -6.416 1.00 93.19 72 LEU A O 1
ATOM 578 N N . LEU A 1 73 ? -21.726 -8.294 -5.547 1.00 92.75 73 LEU A N 1
ATOM 579 C CA . LEU A 1 73 ? -20.540 -9.115 -5.332 1.00 92.75 73 LEU A CA 1
ATOM 580 C C . LEU A 1 73 ? -19.860 -9.473 -6.659 1.00 92.75 73 LEU A C 1
ATOM 582 O O . LEU A 1 73 ? -18.637 -9.405 -6.742 1.00 92.75 73 LEU A O 1
ATOM 586 N N . LYS A 1 74 ? -20.630 -9.804 -7.703 1.00 94.31 74 LYS A N 1
ATOM 587 C CA . LYS A 1 74 ? -20.084 -10.031 -9.052 1.00 94.31 74 LYS A CA 1
ATOM 588 C C . LYS A 1 74 ? -19.392 -8.784 -9.593 1.00 94.31 74 LYS A C 1
ATOM 590 O O . LYS A 1 74 ? -18.235 -8.873 -9.976 1.00 94.31 74 LYS A O 1
ATOM 595 N N . LEU A 1 75 ? -20.047 -7.624 -9.519 1.00 95.75 75 LEU A N 1
ATOM 596 C CA . LEU A 1 75 ? -19.451 -6.352 -9.943 1.00 95.75 75 LEU A CA 1
ATOM 597 C C . LEU A 1 75 ? -18.151 -6.046 -9.185 1.00 95.75 75 LEU A C 1
ATOM 599 O O . LEU A 1 75 ? -17.168 -5.625 -9.785 1.00 95.75 75 LEU A O 1
ATOM 603 N N . ALA A 1 76 ? -18.116 -6.292 -7.873 1.00 96.56 76 ALA A N 1
ATOM 604 C CA . ALA A 1 76 ? -16.907 -6.110 -7.078 1.00 96.56 76 ALA A CA 1
ATOM 605 C C . ALA A 1 76 ? -15.774 -7.055 -7.514 1.00 96.56 76 ALA A C 1
ATOM 607 O O . ALA A 1 76 ? -14.616 -6.638 -7.553 1.00 96.56 76 ALA A O 1
ATOM 608 N N . ILE A 1 77 ? -16.096 -8.309 -7.843 1.00 95.62 77 ILE A N 1
ATOM 609 C CA . ILE A 1 77 ? -15.131 -9.295 -8.345 1.00 95.62 77 ILE A CA 1
ATOM 610 C C . ILE A 1 77 ? -14.595 -8.882 -9.718 1.00 95.62 77 ILE A C 1
ATOM 612 O O . ILE A 1 77 ? -13.384 -8.949 -9.913 1.00 95.62 77 ILE A O 1
ATOM 616 N N . ASP A 1 78 ? -15.455 -8.415 -10.622 1.00 97.19 78 ASP A N 1
ATOM 617 C CA . ASP A 1 78 ? -15.069 -7.983 -11.971 1.00 97.19 78 ASP A CA 1
ATOM 618 C C . ASP A 1 78 ? -14.164 -6.735 -11.931 1.00 97.19 78 ASP A C 1
ATOM 620 O O . ASP A 1 78 ? -13.158 -6.644 -12.641 1.00 97.19 78 ASP A O 1
ATOM 624 N N . GLU A 1 79 ? -14.466 -5.773 -11.052 1.00 97.56 79 GLU A N 1
ATOM 625 C CA . GLU A 1 79 ? -13.607 -4.599 -10.846 1.00 97.56 79 GLU A CA 1
ATOM 626 C C . GLU A 1 79 ? -12.276 -4.992 -10.182 1.00 97.56 79 GLU A C 1
ATOM 628 O O . GLU A 1 79 ? -11.217 -4.468 -10.533 1.00 97.56 79 GLU A O 1
ATOM 633 N N . TYR A 1 80 ? -12.292 -5.949 -9.247 1.00 97.31 80 TYR A N 1
ATOM 634 C CA . TYR A 1 80 ? -11.068 -6.492 -8.660 1.00 97.31 80 TYR A CA 1
ATOM 635 C C . TYR A 1 80 ? -10.200 -7.210 -9.699 1.00 97.31 80 TYR A C 1
ATOM 637 O O . TYR A 1 80 ? -8.999 -6.942 -9.748 1.00 97.31 80 TYR A O 1
ATOM 645 N N . SER A 1 81 ? -10.774 -8.080 -10.537 1.00 96.75 81 SER A N 1
ATOM 646 C CA . SER A 1 81 ? -10.019 -8.789 -11.574 1.00 96.75 81 SER A CA 1
ATOM 647 C C . SER A 1 81 ? -9.416 -7.807 -12.569 1.00 96.75 81 SER A C 1
ATOM 649 O O . SER A 1 81 ? -8.219 -7.864 -12.809 1.00 96.75 81 SER A O 1
ATOM 651 N N . THR A 1 82 ? -10.190 -6.812 -13.013 1.00 97.69 82 THR A N 1
ATOM 652 C CA . THR A 1 82 ? -9.691 -5.740 -13.889 1.00 97.69 82 THR A CA 1
ATOM 653 C C . THR A 1 82 ? -8.510 -4.994 -13.256 1.00 97.69 82 THR A C 1
ATOM 655 O O . THR A 1 82 ? -7.535 -4.662 -13.930 1.00 97.69 82 THR A O 1
ATOM 658 N N . GLY A 1 83 ? -8.562 -4.735 -11.945 1.00 96.38 83 GLY A N 1
ATOM 659 C CA . GLY A 1 83 ? -7.453 -4.127 -11.210 1.00 96.38 83 GLY A CA 1
ATOM 660 C C . GLY A 1 83 ? -6.189 -4.994 -11.176 1.00 96.38 83 GLY A C 1
ATOM 661 O O . GLY A 1 83 ? -5.090 -4.449 -11.264 1.00 96.38 83 GLY A O 1
ATOM 662 N N . ILE A 1 84 ? -6.333 -6.318 -11.071 1.00 97.12 84 ILE A N 1
ATOM 663 C CA . ILE A 1 84 ? -5.216 -7.276 -11.102 1.00 97.12 84 ILE A CA 1
ATOM 664 C C . ILE A 1 84 ? -4.648 -7.417 -12.515 1.00 97.12 84 ILE A C 1
ATOM 666 O O . ILE A 1 84 ? -3.434 -7.319 -12.670 1.00 97.12 84 ILE A O 1
ATOM 670 N N . ASP A 1 85 ? -5.498 -7.536 -13.533 1.00 97.25 85 ASP A N 1
ATOM 671 C CA . ASP A 1 85 ? -5.083 -7.657 -14.935 1.00 97.25 85 ASP A CA 1
ATOM 672 C C . ASP A 1 85 ? -4.189 -6.474 -15.350 1.00 97.25 85 ASP A C 1
ATOM 674 O O . ASP A 1 85 ? -3.140 -6.654 -15.962 1.00 97.25 85 ASP A O 1
ATOM 678 N N . ILE A 1 86 ? -4.525 -5.252 -14.912 1.00 97.56 86 ILE A N 1
ATOM 679 C CA . ILE A 1 86 ? -3.695 -4.054 -15.139 1.00 97.56 86 ILE A CA 1
ATOM 680 C C . ILE A 1 86 ? -2.296 -4.186 -14.515 1.00 97.56 86 ILE A C 1
ATOM 682 O O . ILE A 1 86 ? -1.320 -3.677 -15.073 1.00 97.56 86 ILE A O 1
ATOM 686 N N . LEU A 1 87 ? -2.187 -4.809 -13.340 1.00 95.62 87 LEU A N 1
ATOM 687 C CA . LEU A 1 87 ? -0.900 -5.028 -12.677 1.00 95.62 87 LEU A CA 1
ATOM 688 C C . LEU A 1 87 ? -0.094 -6.123 -13.386 1.00 95.62 87 LEU A C 1
ATOM 690 O O . LEU A 1 87 ? 1.113 -5.962 -13.556 1.00 95.62 87 LEU A O 1
ATOM 694 N N . GLU A 1 88 ? -0.747 -7.187 -13.849 1.00 96.00 88 GLU A N 1
ATOM 695 C CA . GLU A 1 88 ? -0.097 -8.251 -14.621 1.00 96.00 88 GLU A CA 1
ATOM 696 C C . GLU A 1 88 ? 0.415 -7.736 -15.975 1.00 96.00 88 GLU A C 1
ATOM 698 O O . GLU A 1 88 ? 1.572 -7.973 -16.337 1.00 96.00 88 GLU A O 1
ATOM 703 N N . ASP A 1 89 ? -0.394 -6.956 -16.694 1.00 97.12 89 ASP A N 1
ATOM 704 C CA . ASP A 1 89 ? 0.001 -6.301 -17.944 1.00 97.12 89 ASP A CA 1
ATOM 705 C C . ASP A 1 89 ? 1.193 -5.359 -17.736 1.00 97.12 89 ASP A C 1
ATOM 707 O O . ASP A 1 89 ? 2.157 -5.375 -18.506 1.00 97.12 89 ASP A O 1
ATOM 711 N N . MET A 1 90 ? 1.178 -4.582 -16.649 1.00 97.12 90 MET A N 1
ATOM 712 C CA . MET A 1 90 ? 2.294 -3.719 -16.267 1.00 97.12 90 MET A CA 1
ATOM 713 C C . MET A 1 90 ? 3.577 -4.520 -16.022 1.00 97.12 90 MET A C 1
ATOM 715 O O . MET A 1 90 ? 4.637 -4.113 -16.501 1.00 97.12 90 MET A O 1
ATOM 719 N N . ASP A 1 91 ? 3.518 -5.630 -15.286 1.00 95.50 91 ASP A N 1
ATOM 720 C CA . ASP A 1 91 ? 4.697 -6.464 -15.031 1.00 95.50 91 ASP A CA 1
ATOM 721 C C . ASP A 1 91 ? 5.247 -7.062 -16.332 1.00 95.50 91 ASP A C 1
ATOM 723 O O . ASP A 1 91 ? 6.460 -7.032 -16.572 1.00 95.50 91 ASP A O 1
ATOM 727 N N . ASN A 1 92 ? 4.364 -7.520 -17.221 1.00 97.50 92 ASN A N 1
ATOM 728 C CA . ASN A 1 92 ? 4.740 -8.002 -18.546 1.00 97.50 92 ASN A CA 1
ATOM 729 C C . ASN A 1 92 ? 5.433 -6.911 -19.375 1.00 97.50 92 ASN A C 1
ATOM 731 O O . ASN A 1 92 ? 6.473 -7.163 -19.988 1.00 97.50 92 ASN A O 1
ATOM 735 N N . ASP A 1 93 ? 4.903 -5.692 -19.379 1.00 96.56 93 ASP A N 1
ATOM 736 C CA . ASP A 1 93 ? 5.466 -4.583 -20.146 1.00 96.56 93 ASP A CA 1
ATOM 737 C C . ASP A 1 93 ? 6.782 -4.061 -19.558 1.00 96.56 93 ASP A C 1
ATOM 739 O O . ASP A 1 93 ? 7.711 -3.747 -20.306 1.00 96.56 93 ASP A O 1
ATOM 743 N N . VAL A 1 94 ? 6.919 -4.042 -18.230 1.00 96.88 94 VAL A N 1
ATOM 744 C CA . VAL A 1 94 ? 8.190 -3.734 -17.559 1.00 96.88 94 VAL A CA 1
ATOM 745 C C . VAL A 1 94 ? 9.251 -4.772 -17.919 1.00 96.88 94 VAL A C 1
ATOM 747 O O . VAL A 1 94 ? 10.376 -4.394 -18.250 1.00 96.88 94 VAL A O 1
ATOM 750 N N . ASN A 1 95 ? 8.912 -6.063 -17.909 1.00 96.44 95 ASN A N 1
ATOM 751 C CA . ASN A 1 95 ? 9.846 -7.125 -18.283 1.00 96.44 95 ASN A CA 1
ATOM 752 C C . ASN A 1 95 ? 10.285 -7.001 -19.750 1.00 96.44 95 ASN A C 1
ATOM 754 O O . ASN A 1 95 ? 11.485 -7.023 -20.032 1.00 96.44 95 ASN A O 1
ATOM 758 N N . LYS A 1 96 ? 9.349 -6.751 -20.678 1.00 96.50 96 LYS A N 1
ATOM 759 C CA . LYS A 1 96 ? 9.670 -6.478 -22.093 1.00 96.50 96 LYS A CA 1
ATOM 760 C C . LYS A 1 96 ? 10.588 -5.265 -22.252 1.00 96.50 96 LYS A C 1
ATOM 762 O O . LYS A 1 96 ? 11.523 -5.305 -23.056 1.00 96.50 96 LYS A O 1
ATOM 767 N N . LEU A 1 97 ? 10.345 -4.188 -21.501 1.00 95.56 97 LEU A N 1
ATOM 768 C CA . LEU A 1 97 ? 11.172 -2.981 -21.543 1.00 95.56 97 LEU A CA 1
ATOM 769 C C . LEU A 1 97 ? 12.591 -3.261 -21.031 1.00 95.56 97 LEU A C 1
ATOM 771 O O . LEU A 1 97 ? 13.559 -2.876 -21.683 1.00 95.56 97 LEU A O 1
ATOM 775 N N . ILE A 1 98 ? 12.725 -3.976 -19.910 1.00 95.50 98 ILE A N 1
ATOM 776 C CA . ILE A 1 98 ? 14.025 -4.375 -19.354 1.00 95.50 98 ILE A CA 1
ATOM 777 C C . ILE A 1 98 ? 14.803 -5.221 -20.366 1.00 95.50 98 ILE A C 1
ATOM 779 O O . ILE A 1 98 ? 15.972 -4.940 -20.629 1.00 95.50 98 ILE A O 1
ATOM 783 N N . GLU A 1 99 ? 14.161 -6.217 -20.976 1.00 96.19 99 GLU A N 1
ATOM 784 C CA . GLU A 1 99 ? 14.796 -7.042 -22.003 1.00 96.19 99 GLU A CA 1
ATOM 785 C C . GLU A 1 99 ? 15.221 -6.233 -23.231 1.00 96.19 99 GLU A C 1
ATOM 787 O O . GLU A 1 99 ? 16.295 -6.462 -23.787 1.00 96.19 99 GLU A O 1
ATOM 792 N N . THR A 1 100 ? 14.384 -5.292 -23.668 1.00 94.62 100 THR A N 1
ATOM 793 C CA . THR A 1 100 ? 14.684 -4.424 -24.813 1.00 94.62 100 THR A CA 1
ATOM 794 C C . THR A 1 100 ? 15.893 -3.544 -24.507 1.00 94.62 100 THR A C 1
ATOM 796 O O . THR A 1 100 ? 16.832 -3.493 -25.300 1.00 94.62 100 THR A O 1
ATOM 799 N N . ASN A 1 101 ? 15.935 -2.940 -23.319 1.00 91.50 101 ASN A N 1
ATOM 800 C CA . ASN A 1 101 ? 17.054 -2.112 -22.870 1.00 91.50 101 ASN A CA 1
ATOM 801 C C . ASN A 1 101 ? 18.360 -2.911 -22.757 1.00 91.50 101 ASN A C 1
ATOM 803 O O . ASN A 1 101 ? 19.419 -2.399 -23.105 1.00 91.50 101 ASN A O 1
ATOM 807 N N . GLN A 1 102 ? 18.298 -4.178 -22.334 1.00 90.94 102 GLN A N 1
ATOM 808 C CA . GLN A 1 102 ? 19.469 -5.065 -22.285 1.00 90.94 102 GLN A CA 1
ATOM 809 C C . GLN A 1 102 ? 19.978 -5.471 -23.676 1.00 90.94 102 GLN A C 1
ATOM 811 O O . GLN A 1 102 ? 21.181 -5.654 -23.861 1.00 90.94 102 GLN A O 1
ATOM 816 N N . LYS A 1 103 ? 19.078 -5.640 -24.652 1.00 92.81 103 LYS A N 1
ATOM 817 C CA . LYS A 1 103 ? 19.425 -6.029 -26.031 1.00 92.81 103 LYS A CA 1
ATOM 818 C C . LYS A 1 103 ? 19.952 -4.848 -26.856 1.00 92.81 103 LYS A C 1
ATOM 820 O O . LYS A 1 103 ? 20.698 -5.060 -27.815 1.00 92.81 103 LYS A O 1
ATOM 825 N N . ASN A 1 104 ? 19.578 -3.620 -26.501 1.00 89.50 104 ASN A N 1
ATOM 826 C CA . ASN A 1 104 ? 19.989 -2.413 -27.210 1.00 89.50 104 ASN A CA 1
ATOM 827 C C . ASN A 1 104 ? 21.503 -2.169 -27.086 1.00 89.50 104 ASN A C 1
ATOM 829 O O . ASN A 1 104 ? 22.078 -2.188 -26.001 1.00 89.50 104 ASN A O 1
ATOM 833 N N . LYS A 1 105 ? 22.164 -1.930 -28.227 1.00 86.06 105 LYS A N 1
ATOM 834 C CA . LYS A 1 105 ? 23.592 -1.588 -28.277 1.00 86.06 105 LYS A CA 1
ATOM 835 C C . LYS A 1 105 ? 23.768 -0.074 -28.271 1.00 86.06 105 LYS A C 1
ATOM 837 O O . LYS A 1 105 ? 23.415 0.591 -29.244 1.00 86.06 105 LYS A O 1
ATOM 842 N N . ASN A 1 106 ? 24.406 0.454 -27.234 1.00 85.25 106 ASN A N 1
ATOM 843 C CA . ASN A 1 106 ? 24.594 1.896 -27.070 1.00 85.25 106 ASN A CA 1
ATOM 844 C C . ASN A 1 106 ? 25.946 2.358 -27.617 1.00 85.25 106 ASN A C 1
ATOM 846 O O . ASN A 1 106 ? 26.847 2.752 -26.886 1.00 85.25 106 ASN A O 1
ATOM 850 N N . LEU A 1 107 ? 26.086 2.315 -28.940 1.00 86.06 107 LEU A N 1
ATOM 851 C CA . LEU A 1 107 ? 27.334 2.645 -29.646 1.00 86.06 107 LEU A CA 1
ATOM 852 C C . LEU A 1 107 ? 27.774 4.116 -29.481 1.00 86.06 107 LEU A C 1
ATOM 854 O O . LEU A 1 107 ? 28.911 4.452 -29.798 1.00 86.06 107 LEU A O 1
ATOM 858 N N . GLN A 1 108 ? 26.871 4.992 -29.033 1.00 85.69 108 GLN A N 1
ATOM 859 C CA . GLN A 1 108 ? 27.096 6.436 -28.887 1.00 85.69 108 GLN A CA 1
ATOM 860 C C . GLN A 1 108 ? 27.507 6.852 -27.463 1.00 85.69 108 GLN A C 1
ATOM 862 O O . GLN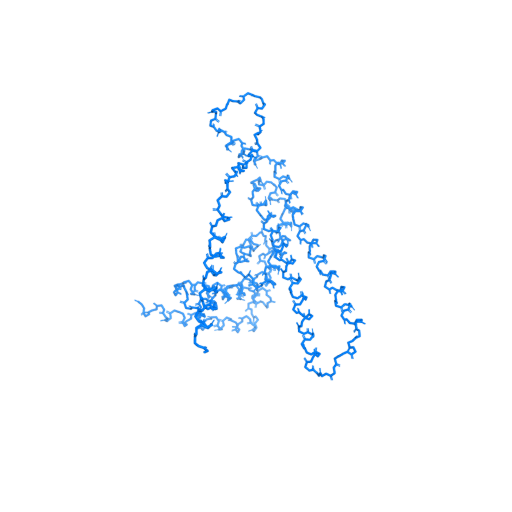 A 1 108 ? 27.884 8.004 -27.257 1.00 85.69 108 GLN A O 1
ATOM 867 N N . GLU A 1 109 ? 27.449 5.938 -26.491 1.00 88.75 109 GLU A N 1
ATOM 868 C CA . GLU A 1 109 ? 27.865 6.195 -25.109 1.00 88.75 109 GLU A CA 1
ATOM 869 C C . GLU A 1 109 ? 29.393 6.072 -25.019 1.00 88.75 109 GLU A C 1
ATOM 871 O O . GLU A 1 109 ? 29.943 4.974 -25.036 1.00 88.75 109 GLU A O 1
ATOM 876 N N . GLN A 1 110 ? 30.090 7.211 -24.979 1.00 90.00 110 GLN A N 1
ATOM 877 C CA . GLN A 1 110 ? 31.557 7.258 -24.872 1.00 90.00 110 GLN A CA 1
ATOM 878 C C . GLN A 1 110 ? 32.031 7.508 -23.438 1.00 90.00 110 GLN A C 1
ATOM 880 O O . GLN A 1 110 ? 33.143 7.126 -23.076 1.00 90.00 110 GLN A O 1
ATOM 885 N N . TRP A 1 111 ? 31.206 8.173 -22.624 1.00 93.62 111 TRP A N 1
ATOM 886 C CA . TRP A 1 111 ? 31.571 8.604 -21.277 1.00 93.62 111 TRP A CA 1
ATOM 887 C C . TRP A 1 111 ? 30.715 7.920 -20.216 1.00 93.62 111 TRP A C 1
ATOM 889 O O . TRP A 1 111 ? 29.499 7.820 -20.353 1.00 93.62 111 TRP A O 1
ATOM 899 N N . TYR A 1 112 ? 31.329 7.576 -19.085 1.00 92.56 112 TYR A N 1
ATOM 900 C CA . TYR A 1 112 ? 30.659 6.891 -17.973 1.00 92.56 112 TYR A CA 1
ATOM 901 C C . TYR A 1 112 ? 29.413 7.621 -17.433 1.00 92.56 112 TYR A C 1
ATOM 903 O O . TYR A 1 112 ? 28.430 6.995 -17.040 1.00 92.56 112 TYR A O 1
ATOM 911 N N . TRP A 1 113 ? 29.412 8.958 -17.424 1.00 95.31 113 TRP A N 1
ATOM 912 C CA . TRP A 1 113 ? 28.252 9.721 -16.952 1.00 95.31 113 TRP A CA 1
ATOM 913 C C . TRP A 1 113 ? 27.029 9.572 -17.874 1.00 95.31 113 TRP A C 1
ATOM 915 O O . TRP A 1 113 ? 25.906 9.648 -17.382 1.00 95.31 113 TRP A O 1
ATOM 925 N N . GLN A 1 114 ? 27.226 9.303 -19.172 1.00 93.75 114 GLN A N 1
ATOM 926 C CA . GLN A 1 114 ? 26.135 9.043 -20.121 1.00 93.75 114 GLN A CA 1
ATOM 927 C C . GLN A 1 114 ? 25.454 7.709 -19.798 1.00 93.75 114 GLN A C 1
ATOM 929 O O . GLN A 1 114 ? 24.229 7.628 -19.772 1.00 93.75 114 GLN A O 1
ATOM 934 N N . GLU A 1 115 ? 26.238 6.689 -19.436 1.00 91.06 115 GLU A N 1
ATOM 935 C CA . GLU A 1 115 ? 25.707 5.395 -18.992 1.00 91.06 115 GLU A CA 1
ATOM 936 C C . GLU A 1 115 ? 24.914 5.509 -17.684 1.00 91.06 115 GLU A C 1
ATOM 938 O O . GLU A 1 115 ? 23.950 4.772 -17.464 1.00 91.06 115 GLU A O 1
ATOM 943 N N . ILE A 1 116 ? 25.338 6.391 -16.771 1.00 94.88 116 ILE A N 1
ATOM 944 C CA . ILE A 1 116 ? 24.580 6.678 -15.548 1.00 94.88 116 ILE A CA 1
ATOM 945 C C . ILE A 1 116 ? 23.254 7.344 -15.907 1.00 94.88 116 ILE A C 1
ATOM 947 O O . ILE A 1 116 ? 22.215 6.895 -15.425 1.00 94.88 116 ILE A O 1
ATOM 951 N N . ASP A 1 117 ? 23.281 8.384 -16.741 1.00 95.00 117 ASP A N 1
ATOM 952 C CA . ASP A 1 117 ? 22.080 9.145 -17.084 1.00 95.00 117 ASP A CA 1
ATOM 953 C C . ASP A 1 117 ? 21.046 8.280 -17.814 1.00 95.00 117 ASP A C 1
ATOM 955 O O . ASP A 1 117 ? 19.875 8.273 -17.428 1.00 95.00 117 ASP A O 1
ATOM 959 N N . ARG A 1 118 ? 21.477 7.437 -18.764 1.00 93.31 118 ARG A N 1
ATOM 960 C CA . ARG A 1 118 ? 20.590 6.455 -19.403 1.00 93.31 118 ARG A CA 1
ATOM 961 C C . ARG A 1 118 ? 20.005 5.480 -18.387 1.00 93.31 118 ARG A C 1
ATOM 963 O O . ARG A 1 118 ? 18.791 5.300 -18.359 1.00 93.31 118 ARG A O 1
ATOM 970 N N . ARG A 1 119 ? 20.828 4.854 -17.535 1.00 93.38 119 ARG A N 1
ATOM 971 C CA . ARG A 1 119 ? 20.321 3.915 -16.513 1.00 93.38 119 ARG A CA 1
ATOM 972 C C . ARG A 1 119 ? 19.300 4.584 -15.597 1.00 93.38 119 ARG A C 1
ATOM 974 O O . ARG A 1 119 ? 18.329 3.950 -15.194 1.00 93.38 119 ARG A O 1
ATOM 981 N N . GLU A 1 120 ? 19.495 5.855 -15.269 1.00 96.62 120 GLU A N 1
ATOM 982 C CA . GLU A 1 120 ? 18.542 6.608 -14.460 1.00 96.62 120 GLU A CA 1
ATOM 983 C C . GLU A 1 120 ? 17.278 6.984 -15.249 1.00 96.62 120 GLU A C 1
ATOM 985 O O . GLU A 1 120 ? 16.175 6.935 -14.708 1.00 96.62 120 GLU A O 1
ATOM 990 N N . GLN A 1 121 ? 17.391 7.283 -16.544 1.00 94.38 121 GLN A N 1
ATOM 991 C CA . GLN A 1 121 ? 16.244 7.451 -17.437 1.00 94.38 121 GLN A CA 1
ATOM 992 C C . GLN A 1 121 ? 15.409 6.168 -17.551 1.00 94.38 121 GLN A C 1
ATOM 994 O O . GLN A 1 121 ? 14.191 6.237 -17.407 1.00 94.38 121 GLN A O 1
ATOM 999 N N . GLU A 1 122 ? 16.041 5.008 -17.725 1.00 94.38 122 GLU A N 1
ATOM 1000 C CA . GLU A 1 122 ? 15.365 3.705 -17.776 1.00 94.38 122 GLU A CA 1
ATOM 1001 C C . GLU A 1 122 ? 14.633 3.405 -16.467 1.00 94.38 122 GLU A C 1
ATOM 1003 O O . GLU A 1 122 ? 13.461 3.027 -16.477 1.00 94.38 122 GLU A O 1
ATOM 1008 N N . LYS A 1 123 ? 15.280 3.644 -15.320 1.00 96.00 123 LYS A N 1
ATOM 1009 C CA . LYS A 1 123 ? 14.624 3.512 -14.012 1.00 96.00 123 LYS A CA 1
ATOM 1010 C C . LYS A 1 123 ? 13.431 4.451 -13.872 1.00 96.00 123 LYS A C 1
ATOM 1012 O O . LYS A 1 123 ? 12.396 4.019 -13.374 1.00 96.00 123 LYS A O 1
ATOM 1017 N N . ARG A 1 124 ? 13.552 5.713 -14.303 1.00 96.38 124 ARG A N 1
ATOM 1018 C CA . ARG A 1 124 ? 12.444 6.684 -14.275 1.00 96.38 124 ARG A CA 1
ATOM 1019 C C . ARG A 1 124 ? 11.286 6.238 -15.161 1.00 96.38 124 ARG A C 1
ATOM 1021 O O . ARG A 1 124 ? 10.143 6.330 -14.728 1.00 96.38 124 ARG A O 1
ATOM 1028 N N . GLN A 1 125 ? 11.569 5.708 -16.349 1.00 95.50 125 GLN A N 1
ATOM 1029 C CA . GLN A 1 125 ? 10.550 5.171 -17.249 1.00 95.50 125 GLN A CA 1
ATOM 1030 C C . GLN A 1 125 ? 9.817 3.981 -16.616 1.00 95.50 125 GLN A C 1
ATOM 1032 O O . GLN A 1 125 ? 8.589 3.975 -16.566 1.00 95.50 125 GLN A O 1
ATOM 1037 N N . ILE A 1 126 ? 10.558 3.018 -16.057 1.00 96.38 126 ILE A N 1
ATOM 1038 C CA . ILE A 1 126 ? 9.981 1.868 -15.346 1.00 96.38 126 ILE A CA 1
ATOM 1039 C C . ILE A 1 126 ? 9.153 2.336 -14.141 1.00 96.38 126 ILE A C 1
ATOM 1041 O O . ILE A 1 126 ? 8.049 1.842 -13.917 1.00 96.38 126 ILE A O 1
ATOM 1045 N N . ALA A 1 127 ? 9.658 3.296 -13.363 1.00 96.19 127 ALA A N 1
ATOM 1046 C CA . ALA A 1 127 ? 8.949 3.840 -12.210 1.00 96.19 127 ALA A CA 1
ATOM 1047 C C . ALA A 1 127 ? 7.646 4.544 -12.615 1.00 96.19 127 ALA A C 1
ATOM 1049 O O . ALA A 1 127 ? 6.631 4.351 -11.952 1.00 96.19 127 ALA A O 1
ATOM 1050 N N . MET A 1 128 ? 7.653 5.304 -13.714 1.00 96.00 128 MET A N 1
ATOM 1051 C CA . MET A 1 128 ? 6.466 5.966 -14.259 1.00 96.00 128 MET A CA 1
ATOM 1052 C C . MET A 1 128 ? 5.414 4.949 -14.709 1.00 96.00 128 MET A C 1
ATOM 1054 O O . MET A 1 128 ? 4.266 5.051 -14.285 1.00 96.00 128 MET A O 1
ATOM 1058 N N . MET A 1 129 ? 5.808 3.922 -15.473 1.00 95.81 129 MET A N 1
ATOM 1059 C CA . MET A 1 129 ? 4.900 2.837 -15.874 1.00 95.81 129 MET A CA 1
ATOM 1060 C C . MET A 1 129 ? 4.264 2.157 -14.658 1.00 95.81 129 MET A C 1
ATOM 1062 O O . MET A 1 129 ? 3.047 1.976 -14.607 1.00 95.81 129 MET A O 1
ATOM 1066 N N . LYS A 1 130 ? 5.080 1.841 -13.642 1.00 96.31 130 LYS A N 1
ATOM 1067 C CA . LYS A 1 130 ? 4.592 1.242 -12.397 1.00 96.31 130 LYS A CA 1
ATOM 1068 C C . LYS A 1 130 ? 3.629 2.158 -11.656 1.00 96.31 130 LYS A C 1
ATOM 1070 O O . LYS A 1 130 ? 2.598 1.702 -11.174 1.00 96.31 130 LYS A O 1
ATOM 1075 N N . PHE A 1 131 ? 3.952 3.441 -11.559 1.00 96.44 131 PHE A N 1
ATOM 1076 C CA . PHE A 1 131 ? 3.116 4.417 -10.875 1.00 96.44 131 PHE A CA 1
ATOM 1077 C C . PHE A 1 131 ? 1.749 4.575 -11.558 1.00 96.44 131 PHE A C 1
ATOM 1079 O O . PHE A 1 131 ? 0.717 4.538 -10.884 1.00 96.44 131 PHE A O 1
ATOM 1086 N N . GLU A 1 132 ? 1.716 4.696 -12.888 1.00 96.44 132 GLU A N 1
ATOM 1087 C CA . GLU A 1 132 ? 0.475 4.851 -13.656 1.00 96.44 132 GLU A CA 1
ATOM 1088 C C . GLU A 1 132 ? -0.440 3.632 -13.543 1.00 96.44 132 GLU A C 1
ATOM 1090 O O . GLU A 1 132 ? -1.635 3.781 -13.273 1.00 96.44 132 GLU A O 1
ATOM 1095 N N . ALA A 1 133 ? 0.110 2.429 -13.718 1.00 97.31 133 ALA A N 1
ATOM 1096 C CA . ALA A 1 133 ? -0.654 1.192 -13.613 1.00 97.31 133 ALA A CA 1
ATOM 1097 C C . ALA A 1 133 ? -1.205 0.989 -12.195 1.00 97.31 133 ALA A C 1
ATOM 1099 O O . ALA A 1 133 ? -2.403 0.765 -12.028 1.00 97.31 133 ALA A O 1
ATOM 1100 N N . LYS A 1 134 ? -0.376 1.182 -11.160 1.00 96.56 134 LYS A N 1
ATOM 1101 C CA . LYS A 1 134 ? -0.812 1.081 -9.759 1.00 96.56 134 LYS A CA 1
ATOM 1102 C C . LYS A 1 134 ? -1.885 2.110 -9.404 1.00 96.56 134 LYS A C 1
ATOM 1104 O O . LYS A 1 134 ? -2.849 1.771 -8.725 1.00 96.56 134 LYS A O 1
ATOM 1109 N N . THR A 1 135 ? -1.780 3.341 -9.903 1.00 96.31 135 THR A N 1
ATOM 1110 C CA . THR A 1 135 ? -2.813 4.372 -9.689 1.00 96.31 135 THR A CA 1
ATOM 1111 C C . THR A 1 135 ? -4.152 3.976 -10.325 1.00 96.31 135 THR A C 1
ATOM 1113 O O . THR A 1 135 ? -5.214 4.156 -9.718 1.00 96.31 135 THR A O 1
ATOM 1116 N N . LYS A 1 136 ? -4.121 3.390 -11.531 1.00 96.75 136 LYS A N 1
ATOM 1117 C CA . LYS A 1 136 ? -5.320 2.854 -12.194 1.00 96.75 136 LYS A CA 1
ATOM 1118 C C . LYS A 1 136 ? -5.907 1.676 -11.408 1.00 96.75 136 LYS A C 1
ATOM 1120 O O . LYS A 1 136 ? -7.092 1.709 -11.090 1.00 96.75 136 LYS A O 1
ATOM 1125 N N . ALA A 1 137 ? -5.086 0.700 -11.021 1.00 97.38 137 ALA A N 1
ATOM 1126 C CA . ALA A 1 137 ? -5.512 -0.471 -10.252 1.00 97.38 137 ALA A CA 1
ATOM 1127 C C . ALA A 1 137 ? -6.165 -0.089 -8.910 1.00 97.38 137 ALA A C 1
ATOM 1129 O O . ALA A 1 137 ? -7.248 -0.568 -8.584 1.00 97.38 137 ALA A O 1
ATOM 1130 N N . VAL A 1 138 ? -5.585 0.864 -8.170 1.00 96.62 138 VAL A N 1
ATOM 1131 C CA . VAL A 1 138 ? -6.161 1.388 -6.915 1.00 96.62 138 VAL A CA 1
ATOM 1132 C C . VAL A 1 138 ? -7.560 1.969 -7.116 1.00 96.62 138 VAL A C 1
ATOM 1134 O O . VAL A 1 138 ? -8.419 1.827 -6.243 1.00 96.62 138 VAL A O 1
ATOM 1137 N N . THR A 1 139 ? -7.810 2.618 -8.254 1.00 96.56 139 THR A N 1
ATOM 1138 C CA . THR A 1 139 ? -9.132 3.172 -8.575 1.00 96.56 139 THR A CA 1
ATOM 1139 C C . THR A 1 139 ? -10.169 2.057 -8.700 1.00 96.56 139 THR A C 1
ATOM 1141 O O . THR A 1 139 ? -11.250 2.163 -8.121 1.00 96.56 139 THR A O 1
ATOM 1144 N N . TYR A 1 140 ? -9.820 0.970 -9.389 1.00 98.00 140 TYR A N 1
ATOM 1145 C CA . TYR A 1 140 ? -10.670 -0.212 -9.520 1.00 98.00 140 TYR A CA 1
ATOM 1146 C C . TYR A 1 140 ? -10.886 -0.926 -8.184 1.00 98.00 140 TYR A C 1
ATOM 1148 O O . TYR A 1 140 ? -12.025 -1.192 -7.808 1.00 98.00 140 TYR A O 1
ATOM 1156 N N . PHE A 1 141 ? -9.831 -1.108 -7.386 1.00 97.62 141 PHE A N 1
ATOM 1157 C CA . PHE A 1 141 ? -9.964 -1.672 -6.040 1.00 97.62 141 PHE A CA 1
ATOM 1158 C C . PHE A 1 141 ? -10.848 -0.819 -5.130 1.00 97.62 141 PHE A C 1
ATOM 1160 O O . PHE A 1 141 ? -11.636 -1.354 -4.359 1.00 97.62 141 PHE A O 1
ATOM 1167 N N . THR A 1 142 ? -10.777 0.507 -5.242 1.00 96.56 142 THR A N 1
ATOM 1168 C CA . THR A 1 142 ? -11.638 1.408 -4.465 1.00 96.56 142 THR A CA 1
ATOM 1169 C C . THR A 1 142 ? -13.109 1.246 -4.861 1.00 96.56 142 THR A C 1
ATOM 1171 O O . THR A 1 142 ? -13.973 1.221 -3.988 1.00 96.56 142 THR A O 1
ATOM 1174 N N . ARG A 1 143 ? -13.415 1.083 -6.157 1.00 97.12 143 ARG A N 1
ATOM 1175 C CA . ARG A 1 143 ? -14.781 0.776 -6.621 1.00 97.12 143 ARG A CA 1
ATOM 1176 C C . ARG A 1 143 ? -15.260 -0.578 -6.115 1.00 97.12 143 ARG A C 1
ATOM 1178 O O . ARG A 1 143 ? -16.372 -0.659 -5.606 1.00 97.12 143 ARG A O 1
ATOM 1185 N N . ALA A 1 144 ? -14.409 -1.601 -6.174 1.00 97.25 144 ALA A N 1
ATOM 1186 C CA . ALA A 1 144 ? -14.722 -2.918 -5.629 1.00 97.25 144 ALA A CA 1
ATOM 1187 C C . ALA A 1 144 ? -15.051 -2.845 -4.126 1.00 97.25 144 ALA A C 1
ATOM 1189 O O . ALA A 1 144 ? -16.058 -3.404 -3.698 1.00 97.25 144 ALA A O 1
ATOM 1190 N N . ILE A 1 145 ? -14.273 -2.090 -3.337 1.00 96.31 145 ILE A N 1
ATOM 1191 C CA . ILE A 1 145 ? -14.551 -1.866 -1.906 1.00 96.31 145 ILE A CA 1
ATOM 1192 C C . ILE A 1 145 ? -15.900 -1.161 -1.717 1.00 96.31 145 ILE A C 1
ATOM 1194 O O . ILE A 1 145 ? -16.688 -1.581 -0.875 1.00 96.31 145 ILE A O 1
ATOM 1198 N N . ASN A 1 146 ? -16.206 -0.139 -2.520 1.00 95.81 146 ASN A N 1
ATOM 1199 C CA . ASN A 1 146 ? -17.490 0.562 -2.433 1.00 95.81 146 ASN A CA 1
ATOM 1200 C C . ASN A 1 146 ? -18.675 -0.374 -2.727 1.00 95.81 146 ASN A C 1
ATOM 1202 O O . ASN A 1 146 ? -19.643 -0.383 -1.972 1.00 95.81 146 ASN A O 1
ATOM 1206 N N . HIS A 1 147 ? -18.584 -1.207 -3.769 1.00 94.31 147 HIS A N 1
ATOM 1207 C CA . HIS A 1 147 ? -19.612 -2.207 -4.075 1.00 94.31 147 HIS A CA 1
ATOM 1208 C C . HIS A 1 147 ? -19.760 -3.247 -2.958 1.00 94.31 147 HIS A C 1
ATOM 1210 O O . HIS A 1 147 ? -20.878 -3.647 -2.639 1.00 94.31 147 HIS A O 1
ATOM 1216 N N . MET A 1 148 ? -18.658 -3.649 -2.318 1.00 93.12 148 MET A N 1
ATOM 1217 C CA . MET A 1 148 ? -18.709 -4.533 -1.152 1.00 93.12 148 MET A CA 1
ATOM 1218 C C . MET A 1 148 ? -19.378 -3.883 0.062 1.00 93.12 148 MET A C 1
ATOM 1220 O O . MET A 1 148 ? -20.139 -4.544 0.770 1.00 93.12 148 MET A O 1
ATOM 1224 N N . ASP A 1 149 ? -19.115 -2.601 0.306 1.00 92.38 149 ASP A N 1
ATOM 1225 C CA . ASP A 1 149 ? -19.675 -1.863 1.440 1.00 92.38 149 ASP A CA 1
ATOM 1226 C C . ASP A 1 149 ? -21.193 -1.660 1.303 1.00 92.38 149 ASP A C 1
ATOM 1228 O O . ASP A 1 149 ? -21.909 -1.642 2.309 1.00 92.38 149 ASP A O 1
ATOM 1232 N N . GLU A 1 150 ? -21.699 -1.597 0.068 1.00 91.19 150 GLU A N 1
ATOM 1233 C CA . GLU A 1 150 ? -23.130 -1.510 -0.246 1.00 91.19 150 GLU A CA 1
ATOM 1234 C C . GLU A 1 150 ? -23.919 -2.800 0.024 1.00 91.19 150 GLU A C 1
ATOM 1236 O O . GLU A 1 150 ? -25.143 -2.742 0.168 1.00 91.19 150 GLU A O 1
ATOM 1241 N N . ILE A 1 151 ? -23.260 -3.958 0.120 1.00 91.38 151 ILE A N 1
ATOM 1242 C CA . ILE A 1 151 ? -23.931 -5.238 0.377 1.00 91.38 151 ILE A CA 1
ATOM 1243 C C . ILE A 1 151 ? -24.430 -5.250 1.817 1.00 91.38 151 ILE A C 1
ATOM 1245 O O . ILE A 1 151 ? -23.632 -5.392 2.736 1.00 91.38 151 ILE A O 1
ATOM 1249 N N . THR A 1 152 ? -25.737 -5.119 2.043 1.00 87.12 152 THR A N 1
ATOM 1250 C CA . THR A 1 152 ? -26.335 -5.099 3.392 1.00 87.12 152 THR A CA 1
ATOM 1251 C C . THR A 1 152 ? -26.794 -6.468 3.887 1.00 87.12 152 THR A C 1
ATOM 1253 O O . THR A 1 152 ? -26.955 -6.655 5.091 1.00 87.12 152 THR A O 1
ATOM 1256 N N . PHE A 1 153 ? -27.007 -7.430 2.987 1.00 88.38 153 PHE A N 1
ATOM 1257 C CA . PHE A 1 153 ? -27.575 -8.731 3.331 1.00 88.38 153 PHE A CA 1
ATOM 1258 C C . PHE A 1 153 ? -26.602 -9.583 4.167 1.00 88.38 153 PHE A C 1
ATOM 1260 O O . PHE A 1 153 ? -25.493 -9.908 3.735 1.00 88.38 153 PHE A O 1
ATOM 1267 N N . GLU A 1 154 ? -27.015 -9.956 5.381 1.00 88.88 154 GLU A N 1
ATOM 1268 C CA . GLU A 1 154 ? -26.127 -10.589 6.364 1.00 88.88 154 GLU A CA 1
ATOM 1269 C C . GLU A 1 154 ? -25.631 -11.979 5.959 1.00 88.88 154 GLU A C 1
ATOM 1271 O O . GLU A 1 154 ? -24.497 -12.332 6.279 1.00 88.88 154 GLU A O 1
ATOM 1276 N N . GLU A 1 155 ? -26.459 -12.786 5.290 1.00 89.25 155 GLU A N 1
ATOM 1277 C CA . GLU A 1 155 ? -26.072 -14.162 4.953 1.00 89.25 155 GLU A CA 1
ATOM 1278 C C . GLU A 1 155 ? -24.937 -14.180 3.926 1.00 89.25 155 GLU A C 1
ATOM 1280 O O . GLU A 1 155 ? -24.008 -14.972 4.057 1.00 89.25 155 GLU A O 1
ATOM 1285 N N . VAL A 1 156 ? -24.967 -13.257 2.956 1.00 88.88 156 VAL A N 1
ATOM 1286 C CA . VAL A 1 156 ? -23.886 -13.091 1.972 1.00 88.88 156 VAL A CA 1
ATOM 1287 C C . VAL A 1 156 ? -22.610 -12.613 2.662 1.00 88.88 156 VAL A C 1
ATOM 1289 O O . VAL A 1 156 ? -21.538 -13.127 2.365 1.00 88.88 156 VAL A O 1
ATOM 1292 N N . ARG A 1 157 ? -22.701 -11.707 3.648 1.00 88.38 157 ARG A N 1
ATOM 1293 C CA . ARG A 1 157 ? -21.526 -11.257 4.419 1.00 88.38 157 ARG A CA 1
ATOM 1294 C C . ARG A 1 157 ? -20.879 -12.365 5.252 1.00 88.38 157 ARG A C 1
ATOM 1296 O O . ARG A 1 157 ? -19.668 -12.346 5.449 1.00 88.38 157 ARG A O 1
ATOM 1303 N N . LYS A 1 158 ? -21.678 -13.304 5.765 1.00 90.44 158 LYS A N 1
ATOM 1304 C CA . LYS A 1 158 ? -21.201 -14.451 6.556 1.00 90.44 158 LYS A CA 1
ATOM 1305 C C . LYS A 1 158 ? -20.674 -15.593 5.678 1.00 90.44 158 LYS A C 1
ATOM 1307 O O . LYS A 1 158 ? -20.025 -16.492 6.210 1.00 90.44 158 LYS A O 1
ATOM 1312 N N . ASP A 1 159 ? -20.930 -15.576 4.366 1.00 92.62 159 ASP A N 1
ATOM 1313 C CA . ASP A 1 159 ? -20.417 -16.594 3.447 1.00 92.62 159 ASP A CA 1
ATOM 1314 C C . ASP A 1 159 ? -18.872 -16.575 3.458 1.00 92.62 159 ASP A C 1
ATOM 1316 O O . ASP A 1 159 ? -18.261 -15.525 3.220 1.00 92.62 159 ASP A O 1
ATOM 1320 N N . PRO A 1 160 ? -18.196 -17.718 3.690 1.00 92.81 160 PRO A N 1
ATOM 1321 C CA . PRO A 1 160 ? -16.738 -17.791 3.616 1.00 92.81 160 PRO A CA 1
ATOM 1322 C C . PRO A 1 160 ? -16.171 -17.301 2.276 1.00 92.81 160 PRO A C 1
ATOM 1324 O O . PRO A 1 160 ? -15.046 -16.801 2.243 1.00 92.81 160 PRO A O 1
ATOM 1327 N N . LYS A 1 161 ? -16.912 -17.408 1.165 1.00 91.81 161 LYS A N 1
ATOM 1328 C CA . LYS A 1 161 ? -16.479 -16.863 -0.133 1.00 91.81 161 LYS A CA 1
ATOM 1329 C C . LYS A 1 161 ? -16.345 -15.345 -0.093 1.00 91.81 161 LYS A C 1
ATOM 1331 O O . LYS A 1 161 ? -15.343 -14.818 -0.574 1.00 91.81 161 LYS A O 1
ATOM 1336 N N . PHE A 1 162 ? -17.319 -14.666 0.510 1.00 93.75 162 PHE A N 1
ATOM 1337 C CA . PHE A 1 162 ? -17.311 -13.217 0.671 1.00 93.75 162 PHE A CA 1
ATOM 1338 C C . PHE A 1 162 ? -16.147 -12.772 1.559 1.00 93.75 162 PHE A C 1
ATOM 1340 O O . PHE A 1 162 ? -15.373 -11.902 1.171 1.00 93.75 162 PHE A O 1
ATOM 1347 N N . VAL A 1 163 ? -15.966 -13.432 2.706 1.00 94.00 163 VAL A N 1
ATOM 1348 C CA . VAL A 1 163 ? -14.874 -13.138 3.648 1.00 94.00 163 VAL A CA 1
ATOM 1349 C C . VAL A 1 163 ? -13.502 -13.333 2.992 1.00 94.00 163 VAL A C 1
ATOM 1351 O O . VAL A 1 163 ? -12.637 -12.464 3.080 1.00 94.00 163 VAL A O 1
ATOM 1354 N N . ASN A 1 164 ? -13.300 -14.441 2.275 1.00 94.50 164 ASN A N 1
ATOM 1355 C CA . ASN A 1 164 ? -12.044 -14.704 1.569 1.00 94.50 164 ASN A CA 1
ATOM 1356 C C . ASN A 1 164 ? -11.769 -13.675 0.466 1.00 94.50 164 ASN A C 1
ATOM 1358 O O . ASN A 1 164 ? -10.623 -13.259 0.285 1.00 94.50 164 ASN A O 1
ATOM 1362 N N . PHE A 1 165 ? -12.803 -13.258 -0.267 1.00 95.25 165 PHE A N 1
ATOM 1363 C CA . PHE A 1 165 ? -12.682 -12.199 -1.263 1.00 95.25 165 PHE A CA 1
ATOM 1364 C C . PHE A 1 165 ? -12.321 -10.857 -0.614 1.00 95.25 165 PHE A C 1
ATOM 1366 O O . PHE A 1 165 ? -11.382 -10.203 -1.063 1.00 95.25 165 PHE A O 1
ATOM 1373 N N . GLN A 1 166 ? -12.975 -10.500 0.496 1.00 95.25 166 GLN A N 1
ATOM 1374 C CA . GLN A 1 166 ? -12.687 -9.287 1.263 1.00 95.25 166 GLN A CA 1
ATOM 1375 C C . GLN A 1 166 ? -11.220 -9.213 1.700 1.00 95.25 166 GLN A C 1
ATOM 1377 O O . GLN A 1 166 ? -10.560 -8.192 1.515 1.00 95.25 166 GLN A O 1
ATOM 1382 N N . ILE A 1 167 ? -10.698 -10.318 2.237 1.00 95.69 167 ILE A N 1
ATOM 1383 C CA . ILE A 1 167 ? -9.301 -10.446 2.667 1.00 95.69 167 ILE A CA 1
ATOM 1384 C C . ILE A 1 167 ? -8.354 -10.187 1.491 1.00 95.69 167 ILE A C 1
ATOM 1386 O O . ILE A 1 167 ? -7.445 -9.365 1.611 1.00 95.69 167 ILE A O 1
ATOM 1390 N N . ARG A 1 168 ? -8.587 -10.836 0.342 1.00 95.38 168 ARG A N 1
ATOM 1391 C CA . ARG A 1 168 ? -7.750 -10.676 -0.860 1.00 95.38 168 ARG A CA 1
ATOM 1392 C C . ARG A 1 168 ? -7.800 -9.258 -1.420 1.00 95.38 168 ARG A C 1
ATOM 1394 O O . ARG A 1 168 ? -6.755 -8.711 -1.770 1.00 95.38 168 ARG A O 1
ATOM 1401 N N . LEU A 1 169 ? -8.987 -8.656 -1.477 1.00 96.44 169 LEU A N 1
ATOM 1402 C CA . LEU A 1 169 ? -9.169 -7.287 -1.953 1.00 96.44 169 LEU A CA 1
ATOM 1403 C C . LEU A 1 169 ? -8.414 -6.292 -1.065 1.00 96.44 169 LEU A C 1
ATOM 1405 O O . LEU A 1 169 ? -7.701 -5.432 -1.578 1.00 96.44 169 LEU A O 1
ATOM 1409 N N . TYR A 1 170 ? -8.519 -6.426 0.259 1.00 96.75 170 TYR A N 1
ATOM 1410 C CA . TYR A 1 170 ? -7.806 -5.553 1.193 1.00 96.75 170 TYR A CA 1
ATOM 1411 C C . TYR A 1 170 ? -6.291 -5.735 1.122 1.00 96.75 170 TYR A C 1
ATOM 1413 O O . TYR A 1 170 ? -5.568 -4.741 1.113 1.00 96.75 170 TYR A O 1
ATOM 1421 N N . GLN A 1 171 ? -5.800 -6.973 1.019 1.00 94.88 171 GLN A N 1
ATOM 1422 C CA . GLN A 1 171 ? -4.371 -7.247 0.842 1.00 94.88 171 GLN A CA 1
ATOM 1423 C C . GLN A 1 171 ? -3.830 -6.608 -0.442 1.00 94.88 171 GLN A C 1
ATOM 1425 O O . GLN A 1 171 ? -2.827 -5.891 -0.393 1.00 94.88 171 GLN A O 1
ATOM 1430 N N . ALA A 1 172 ? -4.519 -6.808 -1.570 1.00 95.69 172 ALA A N 1
ATOM 1431 C CA . ALA A 1 172 ? -4.149 -6.207 -2.847 1.00 95.69 172 ALA A CA 1
ATOM 1432 C C . ALA A 1 172 ? -4.152 -4.676 -2.753 1.00 95.69 172 ALA A C 1
ATOM 1434 O O . ALA A 1 172 ? -3.124 -4.048 -3.001 1.00 95.69 172 ALA A O 1
ATOM 1435 N N . TYR A 1 173 ? -5.247 -4.078 -2.276 1.00 96.88 173 TYR A N 1
ATOM 1436 C CA . TYR A 1 173 ? -5.370 -2.630 -2.120 1.00 96.88 173 TYR A CA 1
ATOM 1437 C C . TYR A 1 173 ? -4.256 -2.029 -1.253 1.00 96.88 173 TYR A C 1
ATOM 1439 O O . TYR A 1 173 ? -3.604 -1.069 -1.667 1.00 96.88 173 TYR A O 1
ATOM 1447 N N . VAL A 1 174 ? -4.007 -2.600 -0.067 1.00 96.19 174 VAL A N 1
ATOM 1448 C CA . VAL A 1 174 ? -2.967 -2.110 0.847 1.00 96.19 174 VAL A CA 1
ATOM 1449 C C . VAL A 1 174 ? -1.589 -2.242 0.212 1.00 96.19 174 VAL A C 1
ATOM 1451 O O . VAL A 1 174 ? -0.818 -1.289 0.277 1.00 96.19 174 VAL A O 1
ATOM 1454 N N . SER A 1 175 ? -1.281 -3.373 -0.429 1.00 94.06 175 SER A N 1
ATOM 1455 C CA . SER A 1 175 ? 0.017 -3.577 -1.082 1.00 94.06 175 SER A CA 1
ATOM 1456 C C . SER A 1 175 ? 0.265 -2.550 -2.193 1.00 94.06 175 SER A C 1
ATOM 1458 O O . SER A 1 175 ? 1.315 -1.908 -2.221 1.00 94.06 175 SER A O 1
ATOM 1460 N N . THR A 1 176 ? -0.735 -2.299 -3.044 1.00 95.44 176 THR A N 1
ATOM 1461 C CA . THR A 1 176 ? -0.619 -1.343 -4.149 1.00 95.44 176 THR A CA 1
ATOM 1462 C C . THR A 1 176 ? -0.515 0.099 -3.649 1.00 95.44 176 THR A C 1
ATOM 1464 O O . THR A 1 176 ? 0.303 0.865 -4.154 1.00 95.44 176 THR A O 1
ATOM 1467 N N . GLN A 1 177 ? -1.295 0.480 -2.632 1.00 95.12 177 GLN A N 1
ATOM 1468 C CA . GLN A 1 177 ? -1.213 1.817 -2.031 1.00 95.12 177 GLN A CA 1
ATOM 1469 C C . GLN A 1 177 ? 0.106 2.045 -1.286 1.00 95.12 177 GLN A C 1
ATOM 1471 O O . GLN A 1 177 ? 0.678 3.136 -1.348 1.00 95.12 177 GLN A O 1
ATOM 1476 N N . TYR A 1 178 ? 0.610 1.017 -0.598 1.00 93.88 178 TYR A N 1
ATOM 1477 C CA . TYR A 1 178 ? 1.880 1.086 0.117 1.00 93.88 178 TYR A CA 1
ATOM 1478 C C . TYR A 1 178 ? 3.050 1.293 -0.850 1.00 93.88 178 TYR A C 1
ATOM 1480 O O . TYR A 1 178 ? 3.906 2.142 -0.606 1.00 93.88 178 TYR A O 1
ATOM 1488 N N . ASP A 1 179 ? 3.038 0.601 -1.990 1.00 93.25 179 ASP A N 1
ATOM 1489 C CA . ASP A 1 179 ? 4.027 0.778 -3.056 1.00 93.25 179 ASP A CA 1
ATOM 1490 C C . ASP A 1 179 ? 4.011 2.178 -3.687 1.00 93.25 179 ASP A C 1
ATOM 1492 O O . ASP A 1 179 ? 5.039 2.655 -4.169 1.00 93.25 179 ASP A O 1
ATOM 1496 N N . LEU A 1 180 ? 2.857 2.850 -3.688 1.00 93.69 180 LEU A N 1
ATOM 1497 C CA . LEU A 1 180 ? 2.710 4.240 -4.131 1.00 93.69 180 LEU A CA 1
ATOM 1498 C C . LEU A 1 180 ? 3.126 5.262 -3.058 1.00 93.69 180 LEU A C 1
ATOM 1500 O O . LEU A 1 180 ? 2.985 6.464 -3.277 1.00 93.69 180 LEU A O 1
ATOM 1504 N N . TYR A 1 181 ? 3.615 4.810 -1.897 1.00 92.44 181 TYR A N 1
ATOM 1505 C CA . TYR A 1 181 ? 3.873 5.642 -0.717 1.00 92.44 181 TYR A CA 1
ATOM 1506 C C . TYR A 1 181 ? 2.642 6.437 -0.250 1.00 92.44 181 TYR A C 1
ATOM 1508 O O . TYR A 1 181 ? 2.763 7.493 0.375 1.00 92.44 181 TYR A O 1
ATOM 1516 N N . ASN A 1 182 ? 1.440 5.920 -0.512 1.00 92.94 182 ASN A N 1
ATOM 1517 C CA . ASN A 1 182 ? 0.183 6.523 -0.092 1.00 92.94 182 ASN A CA 1
ATOM 1518 C C . ASN A 1 182 ? -0.355 5.809 1.156 1.00 92.94 182 ASN A C 1
ATOM 1520 O O . ASN A 1 182 ? -1.282 5.006 1.092 1.00 92.94 182 ASN A O 1
ATOM 1524 N N . LEU A 1 183 ? 0.255 6.082 2.313 1.00 93.25 183 LEU A N 1
ATOM 1525 C CA . LEU A 1 183 ? 0.007 5.314 3.542 1.00 93.25 183 LEU A CA 1
ATOM 1526 C C . LEU A 1 183 ? -1.275 5.713 4.292 1.00 93.25 183 LEU A C 1
ATOM 1528 O O . LEU A 1 183 ? -1.827 4.913 5.045 1.00 93.25 183 LEU A O 1
ATOM 1532 N N . LYS A 1 184 ? -1.771 6.943 4.108 1.00 93.00 184 LYS A N 1
ATOM 1533 C CA . LYS A 1 184 ? -2.928 7.454 4.864 1.00 93.00 184 LYS A CA 1
ATOM 1534 C C . LYS A 1 184 ? -4.219 6.655 4.592 1.00 93.00 184 LYS A C 1
ATOM 1536 O O . LYS A 1 184 ? -4.870 6.275 5.564 1.00 93.00 184 LYS A O 1
ATOM 1541 N N . PRO A 1 185 ? -4.598 6.348 3.335 1.00 94.00 185 PRO A N 1
ATOM 1542 C CA . PRO A 1 185 ? -5.798 5.558 3.046 1.00 94.00 185 PRO A CA 1
ATOM 1543 C C . PRO A 1 185 ? -5.698 4.087 3.468 1.00 94.00 185 PRO A C 1
ATOM 1545 O O . PRO A 1 185 ? -6.725 3.420 3.564 1.00 94.00 185 PRO A O 1
ATOM 1548 N N . CYS A 1 186 ? -4.493 3.570 3.726 1.00 95.19 186 CYS A N 1
ATOM 1549 C CA . CYS A 1 186 ? -4.301 2.187 4.166 1.00 95.19 186 CYS A CA 1
ATOM 1550 C C . CYS A 1 186 ? -4.773 1.958 5.603 1.00 95.19 186 CYS A C 1
ATOM 1552 O O . CYS A 1 186 ? -5.217 0.859 5.916 1.00 95.19 186 CYS A O 1
ATOM 1554 N N . ILE A 1 187 ? -4.698 2.977 6.467 1.00 95.62 187 ILE A N 1
ATOM 1555 C CA . ILE A 1 187 ? -5.044 2.879 7.894 1.00 95.62 187 ILE A CA 1
ATOM 1556 C C . ILE A 1 187 ? -6.460 2.317 8.116 1.00 95.62 187 ILE A C 1
ATOM 1558 O O . ILE A 1 187 ? -6.564 1.266 8.747 1.00 95.62 187 ILE A O 1
ATOM 1562 N N . PRO A 1 188 ? -7.542 2.934 7.593 1.00 95.75 188 PRO A N 1
ATOM 1563 C CA . PRO A 1 188 ? -8.894 2.432 7.834 1.00 95.75 188 PRO A CA 1
ATOM 1564 C C . PRO A 1 188 ? -9.126 1.040 7.234 1.00 95.75 188 PRO A C 1
ATOM 1566 O O . PRO A 1 188 ? -9.854 0.240 7.811 1.00 95.75 188 PRO A O 1
ATOM 1569 N N . ILE A 1 189 ? -8.500 0.716 6.100 1.00 96.31 189 ILE A N 1
ATOM 1570 C CA . ILE A 1 189 ? -8.643 -0.609 5.477 1.00 96.31 189 ILE A CA 1
ATOM 1571 C C . ILE A 1 189 ? -7.934 -1.686 6.300 1.00 96.31 189 ILE A C 1
ATOM 1573 O O . ILE A 1 189 ? -8.481 -2.766 6.498 1.00 96.31 189 ILE A O 1
ATOM 1577 N N . LEU A 1 190 ? -6.749 -1.387 6.833 1.00 96.06 190 LEU A N 1
ATOM 1578 C CA . LEU A 1 190 ? -6.013 -2.297 7.706 1.00 96.06 190 LEU A CA 1
ATOM 1579 C C . LEU A 1 190 ? -6.704 -2.500 9.061 1.00 96.06 190 LEU A C 1
ATOM 1581 O O . LEU A 1 190 ? -6.721 -3.623 9.557 1.00 96.06 190 LEU A O 1
ATOM 1585 N N . GLU A 1 191 ? -7.293 -1.451 9.643 1.00 95.25 191 GLU A N 1
ATOM 1586 C CA . GLU A 1 191 ? -8.101 -1.571 10.867 1.00 95.25 191 GLU A CA 1
ATOM 1587 C C . GLU A 1 191 ? -9.338 -2.453 10.621 1.00 95.25 191 GLU A C 1
ATOM 1589 O O . GLU A 1 191 ? -9.612 -3.354 11.406 1.00 95.25 191 GLU A O 1
ATOM 1594 N N . ARG A 1 192 ? -10.007 -2.309 9.469 1.00 95.31 192 ARG A N 1
ATOM 1595 C CA . ARG A 1 192 ? -11.096 -3.217 9.070 1.00 95.31 192 ARG A CA 1
ATOM 1596 C C . ARG A 1 192 ? -10.609 -4.646 8.825 1.00 95.31 192 ARG A C 1
ATOM 1598 O O . ARG A 1 192 ? -11.317 -5.587 9.155 1.00 95.31 192 ARG A O 1
ATOM 1605 N N . TYR A 1 193 ? -9.420 -4.827 8.248 1.00 96.50 193 TYR A N 1
ATOM 1606 C CA . TYR A 1 193 ? -8.849 -6.141 7.933 1.00 96.50 193 TYR A CA 1
ATOM 1607 C C . TYR A 1 193 ? -8.607 -6.994 9.184 1.00 96.50 193 TYR A C 1
ATOM 1609 O O . TYR A 1 193 ? -8.980 -8.168 9.208 1.00 96.50 193 TYR A O 1
ATOM 1617 N N . ILE A 1 194 ? -8.027 -6.413 10.239 1.00 95.56 194 ILE A N 1
ATOM 1618 C CA . ILE A 1 194 ? -7.746 -7.135 11.494 1.00 95.56 194 ILE A CA 1
ATOM 1619 C C . ILE A 1 194 ? -9.018 -7.520 12.267 1.00 95.56 194 ILE A C 1
ATOM 1621 O O . ILE A 1 194 ? -8.953 -8.366 13.156 1.00 95.56 194 ILE A O 1
ATOM 1625 N N . GLU A 1 195 ? -10.162 -6.915 11.938 1.00 94.88 195 GLU A N 1
ATOM 1626 C CA . GLU A 1 195 ? -11.466 -7.193 12.550 1.00 94.88 195 GLU A CA 1
ATOM 1627 C C . GLU A 1 195 ? -12.265 -8.290 11.821 1.00 94.88 195 GLU A C 1
ATOM 1629 O O . GLU A 1 195 ? -13.274 -8.747 12.351 1.00 94.88 195 GLU A O 1
ATOM 1634 N N . ILE A 1 196 ? -11.828 -8.743 10.635 1.00 92.50 196 ILE A N 1
ATOM 1635 C CA . ILE A 1 196 ? -12.576 -9.714 9.812 1.00 92.50 196 ILE A CA 1
ATOM 1636 C C . ILE A 1 196 ? -12.679 -11.085 10.492 1.00 92.50 196 ILE A C 1
ATOM 1638 O O . ILE A 1 196 ? -13.777 -11.614 10.664 1.00 92.50 196 ILE A O 1
ATOM 1642 N N . ASN A 1 197 ? -11.541 -11.710 10.807 1.00 92.38 197 ASN A N 1
ATOM 1643 C CA . ASN A 1 197 ? -11.497 -13.044 11.397 1.00 92.38 197 ASN A CA 1
ATOM 1644 C C . ASN A 1 197 ? -10.265 -13.217 12.304 1.00 92.38 197 ASN A C 1
ATOM 1646 O O . ASN A 1 197 ? -9.357 -12.386 12.341 1.00 92.38 197 ASN A O 1
ATOM 1650 N N . ASP A 1 198 ? -10.202 -14.333 13.031 1.00 91.75 198 ASP A N 1
ATOM 1651 C CA . ASP A 1 198 ? -9.063 -14.612 13.915 1.00 91.75 198 ASP A CA 1
ATOM 1652 C C . ASP A 1 198 ? -7.748 -14.850 13.152 1.00 91.75 198 ASP A C 1
ATOM 1654 O O . ASP A 1 198 ? -6.667 -14.699 13.721 1.00 91.75 198 ASP A O 1
ATOM 1658 N N . GLN A 1 199 ? -7.806 -15.207 11.865 1.00 91.12 199 GLN A N 1
ATOM 1659 C CA . GLN A 1 199 ? -6.609 -15.388 11.040 1.00 91.12 199 GLN A CA 1
ATOM 1660 C C . GLN A 1 199 ? -5.965 -14.038 10.702 1.00 91.12 199 GLN A C 1
ATOM 1662 O O . GLN A 1 199 ? -4.769 -13.863 10.919 1.00 91.12 199 GLN A O 1
ATOM 1667 N N . THR A 1 200 ? -6.752 -13.063 10.242 1.00 92.62 200 THR A N 1
ATOM 1668 C CA . THR A 1 200 ? -6.302 -11.705 9.921 1.00 92.62 200 THR A CA 1
ATOM 1669 C C . THR A 1 200 ? -5.898 -10.943 11.175 1.00 92.62 200 THR A C 1
ATOM 1671 O O . THR A 1 200 ? -4.930 -10.187 11.152 1.00 92.62 200 THR A O 1
ATOM 1674 N N . LYS A 1 201 ? -6.563 -11.201 12.306 1.00 94.00 201 LYS A N 1
ATOM 1675 C CA . LYS A 1 201 ? -6.175 -10.668 13.618 1.00 94.00 201 LYS A CA 1
ATOM 1676 C C . LYS A 1 201 ? -4.819 -11.176 14.112 1.00 94.00 201 LYS A C 1
ATOM 1678 O O . LYS A 1 201 ? -4.179 -10.519 14.927 1.00 94.00 201 LYS A O 1
ATOM 1683 N N . ASN A 1 202 ? -4.374 -12.343 13.655 1.00 94.25 202 ASN A N 1
ATOM 1684 C CA . ASN A 1 202 ? -3.061 -12.895 13.994 1.00 94.25 202 ASN A CA 1
ATOM 1685 C C . ASN A 1 202 ? -2.029 -12.692 12.871 1.00 94.25 202 ASN A C 1
ATOM 1687 O O . ASN A 1 202 ? -0.921 -13.224 12.944 1.00 94.25 202 ASN A O 1
ATOM 1691 N N . ASP A 1 203 ? -2.357 -11.896 11.850 1.00 94.38 203 ASP A N 1
ATOM 1692 C CA . ASP A 1 203 ? -1.458 -11.585 10.745 1.00 94.38 203 ASP A CA 1
ATOM 1693 C C . ASP A 1 203 ? -0.414 -10.536 11.157 1.00 94.38 203 ASP A C 1
ATOM 1695 O O . ASP A 1 203 ? -0.699 -9.351 11.351 1.00 94.38 203 ASP A O 1
ATOM 1699 N N . VAL A 1 204 ? 0.840 -10.979 11.258 1.00 95.31 204 VAL A N 1
ATOM 1700 C CA . VAL A 1 204 ? 1.990 -10.138 11.611 1.00 95.31 204 VAL A CA 1
ATOM 1701 C C . VAL A 1 204 ? 2.163 -8.973 10.630 1.00 95.31 204 VAL A C 1
ATOM 1703 O O . VAL A 1 204 ? 2.530 -7.868 11.043 1.00 95.31 204 VAL A O 1
ATOM 1706 N N . TRP A 1 205 ? 1.935 -9.196 9.333 1.00 93.31 205 TRP A N 1
ATOM 1707 C CA . TRP A 1 205 ? 2.197 -8.183 8.311 1.00 93.31 205 TRP A CA 1
ATOM 1708 C C . TRP A 1 205 ? 1.210 -7.026 8.393 1.00 93.31 205 TRP A C 1
ATOM 1710 O O . TRP A 1 205 ? 1.631 -5.878 8.246 1.00 93.31 205 TRP A O 1
ATOM 1720 N N . ALA A 1 206 ? -0.053 -7.288 8.730 1.00 95.56 206 ALA A N 1
ATOM 1721 C CA . ALA A 1 206 ? -1.048 -6.238 8.939 1.00 95.56 206 ALA A CA 1
ATOM 1722 C C . ALA A 1 206 ? -0.600 -5.237 10.017 1.00 95.56 206 ALA A C 1
ATOM 1724 O O . ALA A 1 206 ? -0.631 -4.024 9.798 1.00 95.56 206 ALA A O 1
ATOM 1725 N N . TYR A 1 207 ? -0.077 -5.727 11.145 1.00 96.31 207 TYR A N 1
ATOM 1726 C CA . TYR A 1 207 ? 0.444 -4.870 12.215 1.00 96.31 207 TYR A CA 1
ATOM 1727 C C . TYR A 1 207 ? 1.740 -4.142 11.836 1.00 96.31 207 TYR A C 1
ATOM 1729 O O . TYR A 1 207 ? 1.937 -2.982 12.215 1.00 96.31 207 TYR A O 1
ATOM 1737 N N . LYS A 1 208 ? 2.616 -4.770 11.040 1.00 95.25 208 LYS A N 1
ATOM 1738 C CA . LYS A 1 208 ? 3.803 -4.099 10.480 1.00 95.25 208 LYS A CA 1
ATOM 1739 C C . LYS A 1 208 ? 3.407 -2.947 9.557 1.00 95.25 208 LYS A C 1
ATOM 1741 O O . LYS A 1 208 ? 3.925 -1.843 9.707 1.00 95.25 208 LYS A O 1
ATOM 1746 N N . TYR A 1 209 ? 2.450 -3.164 8.657 1.00 95.81 209 TYR A N 1
ATOM 1747 C CA . TYR A 1 209 ? 1.945 -2.104 7.788 1.00 95.81 209 TYR A CA 1
ATOM 1748 C C . TYR A 1 209 ? 1.236 -1.001 8.580 1.00 95.81 209 TYR A C 1
ATOM 1750 O O . TYR A 1 209 ? 1.514 0.170 8.336 1.00 95.81 209 TYR A O 1
ATOM 1758 N N . LEU A 1 210 ? 0.405 -1.337 9.574 1.00 95.94 210 LEU A N 1
ATOM 1759 C CA . LEU A 1 210 ? -0.252 -0.352 10.444 1.00 95.94 210 LEU A CA 1
ATOM 1760 C C . LEU A 1 210 ? 0.754 0.517 11.198 1.00 95.94 210 LEU A C 1
ATOM 1762 O O . LEU A 1 210 ? 0.650 1.742 11.171 1.00 95.94 210 LEU A O 1
ATOM 1766 N N . SER A 1 211 ? 1.745 -0.100 11.845 1.00 95.88 211 SER A N 1
ATOM 1767 C CA . SER A 1 211 ? 2.793 0.639 12.559 1.00 95.88 211 SER A CA 1
ATOM 1768 C C . SER A 1 211 ? 3.595 1.544 11.619 1.00 95.88 211 SER A C 1
ATOM 1770 O O . SER A 1 211 ? 3.846 2.697 11.963 1.00 95.88 211 SER A O 1
ATOM 1772 N N . SER A 1 212 ? 3.908 1.084 10.404 1.00 95.44 212 SER A N 1
ATOM 1773 C CA . SER A 1 212 ? 4.540 1.912 9.369 1.00 95.44 212 SER A CA 1
ATOM 1774 C C . SER A 1 212 ? 3.659 3.096 8.947 1.00 95.44 212 SER A C 1
ATOM 1776 O O . SER A 1 212 ? 4.125 4.235 8.927 1.00 95.44 212 SER A O 1
ATOM 1778 N N . CYS A 1 213 ? 2.365 2.867 8.691 1.00 95.81 213 CYS A N 1
ATOM 1779 C CA . CYS A 1 213 ? 1.428 3.923 8.301 1.00 95.81 213 CYS A CA 1
ATOM 1780 C C . CYS A 1 213 ? 1.292 4.990 9.395 1.00 95.81 213 CYS A C 1
ATOM 1782 O O . CYS A 1 213 ? 1.397 6.183 9.115 1.00 95.81 213 CYS A O 1
ATOM 1784 N N . TYR A 1 214 ? 1.123 4.574 10.652 1.00 96.06 214 TYR A N 1
ATOM 1785 C CA . TYR A 1 214 ? 1.046 5.499 11.782 1.00 96.06 214 TYR A CA 1
ATOM 1786 C C . TYR A 1 214 ? 2.371 6.223 12.049 1.00 96.06 214 TYR A C 1
ATOM 1788 O O . TYR A 1 214 ? 2.360 7.418 12.341 1.00 96.06 214 TYR A O 1
ATOM 1796 N N . GLY A 1 215 ? 3.511 5.547 11.877 1.00 94.38 215 GLY A N 1
ATOM 1797 C CA . GLY A 1 215 ? 4.830 6.174 11.961 1.00 94.38 215 GLY A CA 1
ATOM 1798 C C . GLY A 1 215 ? 5.081 7.203 10.859 1.00 94.38 215 GLY A C 1
ATOM 1799 O O . GLY A 1 215 ? 5.671 8.250 11.123 1.00 94.38 215 GLY A O 1
ATOM 1800 N N . TYR A 1 216 ? 4.578 6.964 9.645 1.00 94.50 216 TYR A N 1
ATOM 1801 C CA . TYR A 1 216 ? 4.603 7.957 8.574 1.00 94.50 216 TYR A CA 1
ATOM 1802 C C . TYR A 1 216 ? 3.768 9.190 8.937 1.00 94.50 216 TYR A C 1
ATOM 1804 O O . TYR A 1 216 ? 4.260 10.310 8.813 1.00 94.50 216 TYR A O 1
ATOM 1812 N N . MET A 1 217 ? 2.544 9.000 9.443 1.00 93.62 217 MET A N 1
ATOM 1813 C CA . MET A 1 217 ? 1.677 10.110 9.860 1.00 93.62 217 MET A CA 1
ATOM 1814 C C . MET A 1 217 ? 2.305 10.942 10.986 1.00 93.62 217 MET A C 1
ATOM 1816 O O . MET A 1 217 ? 2.342 12.168 10.887 1.00 93.62 217 MET A O 1
ATOM 1820 N N . GLU A 1 218 ? 2.873 10.295 12.009 1.00 93.06 218 GLU A N 1
ATOM 1821 C CA . GLU A 1 218 ? 3.645 10.966 13.065 1.00 93.06 218 GLU A CA 1
ATOM 1822 C C . GLU A 1 218 ? 4.816 11.770 12.475 1.00 93.06 218 GLU A C 1
ATOM 1824 O O . GLU A 1 218 ? 4.981 12.952 12.780 1.00 93.06 218 GLU A O 1
ATOM 1829 N N . GLY A 1 219 ? 5.609 11.156 11.590 1.00 92.12 219 GLY A N 1
ATOM 1830 C CA . GLY A 1 219 ? 6.759 11.800 10.955 1.00 92.12 219 GLY A CA 1
ATOM 1831 C C . GLY A 1 219 ? 6.379 13.013 10.104 1.00 92.12 219 GLY A C 1
ATOM 1832 O O . GLY A 1 219 ? 7.078 14.027 10.132 1.00 92.12 219 GLY A O 1
ATOM 1833 N N . VAL A 1 220 ? 5.256 12.946 9.384 1.00 91.88 220 VAL A N 1
ATOM 1834 C CA . VAL A 1 220 ? 4.707 14.072 8.615 1.00 91.88 220 VAL A CA 1
ATOM 1835 C C . VAL A 1 220 ? 4.309 15.212 9.553 1.00 91.88 220 VAL A C 1
ATOM 1837 O O . VAL A 1 220 ? 4.752 16.343 9.341 1.00 91.88 220 VAL A O 1
ATOM 1840 N N . LEU A 1 221 ? 3.549 14.938 10.618 1.00 90.75 221 LEU A N 1
ATOM 1841 C CA . LEU A 1 221 ? 3.140 15.984 11.561 1.00 90.75 221 LEU A CA 1
ATOM 1842 C C . LEU A 1 221 ? 4.342 16.667 12.227 1.00 90.75 221 LEU A C 1
ATOM 1844 O O . LEU A 1 221 ? 4.397 17.897 12.280 1.00 90.75 221 LEU A O 1
ATOM 1848 N N . LEU A 1 222 ? 5.337 15.886 12.660 1.00 89.75 222 LEU A N 1
ATOM 1849 C CA . LEU A 1 222 ? 6.564 16.410 13.265 1.00 89.75 222 LEU A CA 1
ATOM 1850 C C . LEU A 1 222 ? 7.379 17.256 12.279 1.00 89.75 222 LEU A C 1
ATOM 1852 O O . LEU A 1 222 ? 7.848 18.340 12.629 1.00 89.75 222 LEU A O 1
ATOM 1856 N N . LYS A 1 223 ? 7.534 16.788 11.034 1.00 92.06 223 LYS A N 1
ATOM 1857 C CA . LYS A 1 223 ? 8.323 17.474 10.002 1.00 92.06 223 LYS A CA 1
ATOM 1858 C C . LYS A 1 223 ? 7.711 18.815 9.603 1.00 92.06 223 LYS A C 1
ATOM 1860 O O . LYS A 1 223 ? 8.442 19.790 9.439 1.00 92.06 223 LYS A O 1
ATOM 1865 N N . TYR A 1 224 ? 6.392 18.864 9.438 1.00 90.62 224 TYR A N 1
ATOM 1866 C CA . TYR A 1 224 ? 5.692 20.067 8.985 1.00 90.62 224 TYR A CA 1
ATOM 1867 C C . TYR A 1 224 ? 5.168 20.939 10.133 1.00 90.62 224 TYR A C 1
ATOM 1869 O O . TYR A 1 224 ? 4.616 22.004 9.864 1.00 90.62 224 TYR A O 1
ATOM 1877 N N . LYS A 1 225 ? 5.362 20.527 11.398 1.00 85.94 225 LYS A N 1
ATOM 1878 C CA . LYS A 1 225 ? 4.807 21.185 12.598 1.00 85.94 225 LYS A CA 1
ATOM 1879 C C . LYS A 1 225 ? 3.302 21.441 12.468 1.00 85.94 225 LYS A C 1
ATOM 1881 O O . LYS A 1 225 ? 2.802 22.503 12.828 1.00 85.94 225 LYS A O 1
ATOM 1886 N N . GLN A 1 226 ? 2.604 20.469 11.892 1.00 84.19 226 GLN A N 1
ATOM 1887 C CA . GLN A 1 226 ? 1.160 20.497 11.695 1.00 84.19 226 GLN A CA 1
ATOM 1888 C C . GLN A 1 226 ? 0.476 19.614 12.744 1.00 84.19 226 GLN A C 1
ATOM 1890 O O . GLN A 1 226 ? 1.099 18.723 13.328 1.00 84.19 226 GLN A O 1
ATOM 1895 N N . GLY A 1 227 ? -0.814 19.863 12.964 1.00 81.31 227 GLY A N 1
ATOM 1896 C CA . GLY A 1 227 ? -1.632 19.117 13.918 1.00 81.31 227 GLY A CA 1
ATOM 1897 C C . GLY A 1 227 ? -1.479 19.593 15.362 1.00 81.31 227 GLY A C 1
ATOM 1898 O O . GLY A 1 227 ? -0.603 20.389 15.705 1.00 81.31 227 GLY A O 1
ATOM 1899 N N . THR A 1 228 ? -2.376 19.111 16.215 1.00 86.38 228 THR A N 1
ATOM 1900 C CA . THR A 1 228 ? -2.287 19.333 17.659 1.00 86.38 228 THR A CA 1
ATOM 1901 C C . THR A 1 228 ? -1.276 18.362 18.271 1.00 86.38 228 THR A C 1
ATOM 1903 O O . THR A 1 228 ? -1.054 17.263 17.763 1.00 86.38 228 THR A O 1
ATOM 1906 N N . GLU A 1 229 ? -0.675 18.730 19.402 1.00 85.25 229 GLU A N 1
ATOM 1907 C CA . GLU A 1 229 ? 0.203 17.813 20.150 1.00 85.25 229 GLU A CA 1
ATOM 1908 C C . GLU A 1 229 ? -0.522 16.515 20.553 1.00 85.25 229 GLU A C 1
ATOM 1910 O O . GLU A 1 229 ? 0.087 15.449 20.600 1.00 85.25 229 GLU A O 1
ATOM 1915 N N . GLN A 1 230 ? -1.838 16.590 20.776 1.00 86.88 230 GLN A N 1
ATOM 1916 C CA . GLN A 1 230 ? -2.682 15.427 21.056 1.00 86.88 230 GLN A CA 1
ATOM 1917 C C . GLN A 1 230 ? -2.750 14.463 19.865 1.00 86.88 230 GLN A C 1
ATOM 1919 O O . GLN A 1 230 ? -2.626 13.256 20.054 1.00 86.88 230 GLN A O 1
ATOM 1924 N N . GLU A 1 231 ? -2.898 14.977 18.641 1.00 87.44 231 GLU A N 1
ATOM 1925 C CA . GLU A 1 231 ? -2.925 14.153 17.427 1.00 87.44 231 GLU A CA 1
ATOM 1926 C C . GLU A 1 231 ? -1.569 13.469 17.188 1.00 87.44 231 GLU A C 1
ATOM 1928 O O . GLU A 1 231 ? -1.501 12.275 16.888 1.00 87.44 231 GLU A O 1
ATOM 1933 N N . GLN A 1 232 ? -0.472 14.199 17.408 1.00 87.75 232 GLN A N 1
ATOM 1934 C CA . GLN A 1 232 ? 0.882 13.642 17.326 1.00 87.75 232 GLN A CA 1
ATOM 1935 C C . GLN A 1 232 ? 1.085 12.511 18.339 1.00 87.75 232 GLN A C 1
ATOM 1937 O O . GLN A 1 232 ? 1.610 11.447 17.998 1.00 87.75 232 GLN A O 1
ATOM 1942 N N . LEU A 1 233 ? 0.628 12.714 19.577 1.00 89.44 233 LEU A N 1
ATOM 1943 C CA . LEU A 1 233 ? 0.686 11.696 20.616 1.00 89.44 233 LEU A CA 1
ATOM 1944 C C . LEU A 1 233 ? -0.165 10.471 20.262 1.00 89.44 233 LEU A C 1
ATOM 1946 O O . LEU A 1 233 ? 0.292 9.345 20.449 1.00 89.44 233 LEU A O 1
ATOM 1950 N N . GLN A 1 234 ? -1.359 10.675 19.708 1.00 91.06 234 GLN A N 1
ATOM 1951 C CA . GLN A 1 234 ? -2.251 9.593 19.303 1.00 91.06 234 GLN A CA 1
ATOM 1952 C C . GLN A 1 234 ? -1.608 8.700 18.232 1.00 91.06 234 GLN A C 1
ATOM 1954 O O . GLN A 1 234 ? -1.604 7.475 18.377 1.00 91.06 234 GLN A O 1
ATOM 1959 N N . TYR A 1 235 ? -1.027 9.282 17.176 1.00 93.19 235 TYR A N 1
ATOM 1960 C CA . TYR A 1 235 ? -0.345 8.492 16.144 1.00 93.19 235 TYR A CA 1
ATOM 1961 C C . TYR A 1 235 ? 0.883 7.767 16.693 1.00 93.19 235 TYR A C 1
ATOM 1963 O O . TYR A 1 235 ? 1.089 6.596 16.369 1.00 93.19 235 TYR A O 1
ATOM 1971 N N . LYS A 1 236 ? 1.648 8.405 17.585 1.00 91.94 236 LYS A N 1
ATOM 1972 C CA . LYS A 1 236 ? 2.784 7.768 18.260 1.00 91.94 236 LYS A CA 1
ATOM 1973 C C . LYS A 1 236 ? 2.351 6.574 19.120 1.00 91.94 236 LYS A C 1
ATOM 1975 O O . LYS A 1 236 ? 2.973 5.514 19.048 1.00 91.94 236 LYS A O 1
ATOM 1980 N N . GLN A 1 237 ? 1.275 6.714 19.896 1.00 92.19 237 GLN A N 1
ATOM 1981 C CA . GLN A 1 237 ? 0.713 5.631 20.710 1.00 92.19 237 GLN A CA 1
ATOM 1982 C C . GLN A 1 237 ? 0.227 4.471 19.836 1.00 92.19 237 GLN A C 1
ATOM 1984 O O . GLN A 1 237 ? 0.607 3.326 20.077 1.00 92.19 237 GLN A O 1
ATOM 1989 N N . LYS A 1 238 ? -0.543 4.754 18.776 1.00 94.81 238 LYS A N 1
ATOM 1990 C CA . LYS A 1 238 ? -1.012 3.722 17.839 1.00 94.81 238 LYS A CA 1
ATOM 1991 C C . LYS A 1 238 ? 0.148 3.012 17.136 1.00 94.81 238 LYS A C 1
ATOM 1993 O O . LYS A 1 238 ? 0.158 1.785 17.070 1.00 94.81 238 LYS A O 1
ATOM 1998 N N . LYS A 1 239 ? 1.162 3.754 16.675 1.00 95.62 239 LYS A N 1
ATOM 1999 C CA . LYS A 1 239 ? 2.398 3.183 16.116 1.00 95.62 239 LYS A CA 1
ATOM 2000 C C . LYS A 1 239 ? 3.028 2.193 17.095 1.00 95.62 239 LYS A C 1
ATOM 2002 O O . LYS A 1 239 ? 3.279 1.051 16.721 1.00 95.62 239 LYS A O 1
ATOM 2007 N N . ASN A 1 240 ? 3.257 2.622 18.335 1.00 94.88 240 ASN A N 1
ATOM 2008 C CA . ASN A 1 240 ? 3.899 1.807 19.364 1.00 94.88 240 ASN A CA 1
ATOM 2009 C C . ASN A 1 240 ? 3.075 0.561 19.715 1.00 94.88 240 ASN A C 1
ATOM 2011 O O . ASN A 1 240 ? 3.633 -0.533 19.793 1.00 94.88 240 ASN A O 1
ATOM 2015 N N . MET A 1 241 ? 1.756 0.708 19.852 1.00 94.94 241 MET A N 1
ATOM 2016 C CA . MET A 1 241 ? 0.834 -0.397 20.116 1.00 94.94 241 MET A CA 1
ATOM 2017 C C . MET A 1 241 ? 0.920 -1.473 19.027 1.00 94.94 241 MET A C 1
ATOM 2019 O O . MET A 1 241 ? 1.150 -2.645 19.328 1.00 94.94 241 MET A O 1
ATOM 2023 N N . TYR A 1 242 ? 0.775 -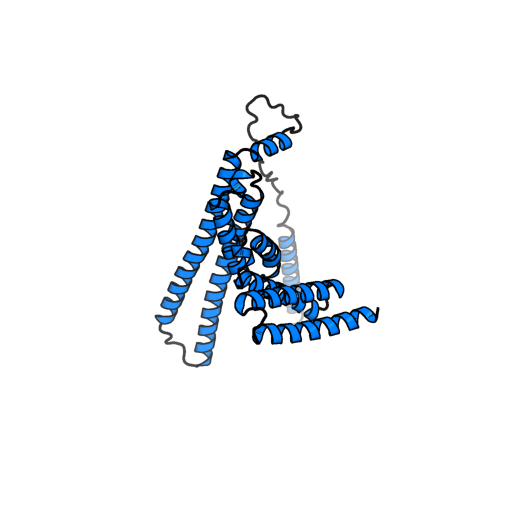1.090 17.755 1.00 96.06 242 TYR A N 1
ATOM 2024 C CA . TYR A 1 242 ? 0.807 -2.049 16.650 1.00 96.06 242 TYR A CA 1
ATOM 2025 C C . TYR A 1 242 ? 2.204 -2.635 16.423 1.00 96.06 242 TYR A C 1
ATOM 2027 O O . TYR A 1 242 ? 2.329 -3.808 16.081 1.00 96.06 242 TYR A O 1
ATOM 2035 N N . MET A 1 243 ? 3.262 -1.863 16.680 1.00 95.12 243 MET A N 1
ATOM 2036 C CA . MET A 1 243 ? 4.642 -2.345 16.610 1.00 95.12 243 MET A CA 1
ATOM 2037 C C . MET A 1 243 ? 4.920 -3.421 17.673 1.00 95.12 243 MET A C 1
ATOM 2039 O O . MET A 1 243 ? 5.502 -4.459 17.356 1.00 95.12 243 MET A O 1
ATOM 2043 N N . LEU A 1 244 ? 4.462 -3.216 18.916 1.00 95.12 244 LEU A N 1
ATOM 2044 C CA . LEU A 1 244 ? 4.552 -4.226 19.975 1.00 95.12 244 LEU A CA 1
ATOM 2045 C C . LEU A 1 244 ? 3.729 -5.466 19.634 1.00 95.12 244 LEU A C 1
ATOM 2047 O O . LEU A 1 244 ? 4.236 -6.575 19.778 1.00 95.12 244 LEU A O 1
ATOM 2051 N N . ARG A 1 245 ? 2.508 -5.291 19.116 1.00 94.88 245 ARG A N 1
ATOM 2052 C CA . ARG A 1 245 ? 1.657 -6.416 18.708 1.00 94.88 245 ARG A CA 1
ATOM 2053 C C . ARG A 1 245 ? 2.293 -7.247 17.591 1.00 94.88 245 ARG A C 1
ATOM 2055 O O . ARG A 1 245 ? 2.262 -8.473 17.649 1.00 94.88 245 ARG A O 1
ATOM 2062 N N . ALA A 1 246 ? 2.925 -6.603 16.609 1.00 95.56 246 ALA A N 1
ATOM 2063 C CA . ALA A 1 246 ? 3.664 -7.299 15.556 1.00 95.56 246 ALA A CA 1
ATOM 2064 C C . ALA A 1 246 ? 4.834 -8.121 16.123 1.00 95.56 246 ALA A C 1
ATOM 2066 O O . ALA A 1 246 ? 5.037 -9.268 15.724 1.00 95.56 246 ALA A O 1
ATOM 2067 N N . ALA A 1 247 ? 5.596 -7.550 17.061 1.00 95.81 247 ALA A N 1
ATOM 2068 C CA . ALA A 1 247 ? 6.712 -8.241 17.704 1.00 95.81 247 ALA A CA 1
ATOM 2069 C C . ALA A 1 247 ? 6.245 -9.399 18.600 1.00 95.81 247 ALA A C 1
ATOM 2071 O O . ALA A 1 247 ? 6.881 -10.451 18.614 1.00 95.81 247 ALA A O 1
ATOM 2072 N N . GLU A 1 248 ? 5.125 -9.225 19.304 1.00 95.38 248 GLU A N 1
ATOM 2073 C CA . GLU A 1 248 ? 4.482 -10.265 20.108 1.00 95.38 248 GLU A CA 1
ATOM 2074 C C . GLU A 1 248 ? 4.092 -11.466 19.243 1.00 95.38 248 GLU A C 1
ATOM 2076 O O . GLU A 1 248 ? 4.451 -12.594 19.568 1.00 95.38 248 GLU A O 1
ATOM 2081 N N . LEU A 1 249 ? 3.413 -11.226 18.119 1.00 94.75 249 LEU A N 1
ATOM 2082 C CA . LEU A 1 249 ? 2.969 -12.287 17.215 1.00 94.75 249 LEU A CA 1
ATOM 2083 C C . LEU A 1 249 ? 4.137 -12.989 16.508 1.00 94.75 249 LEU A C 1
ATOM 2085 O O . LEU A 1 249 ? 4.069 -14.189 16.262 1.00 94.75 249 LEU A O 1
ATOM 2089 N N . GLN A 1 250 ? 5.208 -12.261 16.176 1.00 94.62 250 GLN A N 1
ATOM 2090 C CA . GLN A 1 250 ? 6.344 -12.830 15.447 1.00 94.62 250 GLN A CA 1
ATOM 2091 C C . GLN A 1 250 ? 7.331 -13.588 16.345 1.00 94.62 250 GLN A C 1
ATOM 2093 O O . GLN A 1 250 ? 7.866 -14.614 15.929 1.00 94.62 250 GLN A O 1
ATOM 2098 N N . TYR A 1 251 ? 7.629 -13.058 17.532 1.00 94.50 251 TYR A N 1
ATOM 2099 C CA . TYR A 1 251 ? 8.704 -13.566 18.390 1.00 94.50 251 TYR A CA 1
ATOM 2100 C C . TYR A 1 251 ? 8.206 -14.115 19.732 1.00 94.50 251 TYR A C 1
ATOM 2102 O O . TYR A 1 251 ? 8.925 -14.874 20.377 1.00 94.50 251 TYR A O 1
ATOM 2110 N N . GLY A 1 252 ? 6.994 -13.760 20.163 1.00 93.56 252 GLY A N 1
ATOM 2111 C CA . GLY A 1 252 ? 6.467 -14.084 21.486 1.00 93.56 252 GLY A CA 1
ATOM 2112 C C . GLY A 1 252 ? 6.891 -13.082 22.567 1.00 93.56 252 GLY A C 1
ATOM 2113 O O . GLY A 1 252 ? 7.916 -12.403 22.461 1.00 93.56 252 GLY A O 1
ATOM 2114 N N . ILE A 1 253 ? 6.097 -13.011 23.639 1.00 93.25 253 ILE A N 1
ATOM 2115 C CA . ILE A 1 253 ? 6.244 -12.049 24.750 1.00 93.25 253 ILE A CA 1
ATOM 2116 C C . ILE A 1 253 ? 7.581 -12.218 25.491 1.00 93.25 253 ILE A C 1
ATOM 2118 O O . ILE A 1 253 ? 8.193 -11.243 25.929 1.00 93.25 253 ILE A O 1
ATOM 2122 N N . ASP A 1 254 ? 8.068 -13.452 25.618 1.00 92.62 254 ASP A N 1
ATOM 2123 C CA . ASP A 1 254 ? 9.287 -13.744 26.378 1.00 92.62 254 ASP A CA 1
ATOM 2124 C C . ASP A 1 254 ? 10.581 -13.546 25.587 1.00 92.62 254 ASP A C 1
ATOM 2126 O O . ASP A 1 254 ? 11.676 -13.625 26.162 1.00 92.62 254 ASP A O 1
ATOM 2130 N N . SER A 1 255 ? 10.465 -13.246 24.294 1.00 96.00 255 SER A N 1
ATOM 2131 C CA . SER A 1 255 ? 11.607 -13.076 23.407 1.00 96.00 255 SER A CA 1
ATOM 2132 C C . SER A 1 255 ? 12.458 -11.848 23.767 1.00 96.00 255 SER A C 1
ATOM 2134 O O . SER A 1 255 ? 11.930 -10.816 24.203 1.00 96.00 255 SER A O 1
ATOM 2136 N N . PRO A 1 256 ? 13.788 -11.908 23.558 1.00 95.69 256 PRO A N 1
ATOM 2137 C CA . PRO A 1 256 ? 14.659 -10.745 23.718 1.00 95.69 256 PRO A CA 1
ATOM 2138 C C . PRO A 1 256 ? 14.232 -9.557 22.847 1.00 95.69 256 PRO A C 1
ATOM 2140 O O . PRO A 1 256 ? 14.309 -8.412 23.286 1.00 95.69 256 PRO A O 1
ATOM 2143 N N . GLN A 1 257 ? 13.742 -9.825 21.632 1.00 92.25 257 GLN A N 1
ATOM 2144 C CA . GLN A 1 257 ? 13.292 -8.816 20.673 1.00 92.25 257 GLN A CA 1
ATOM 2145 C C . GLN A 1 257 ? 12.098 -8.032 21.221 1.00 92.25 257 GLN A C 1
ATOM 2147 O O . GLN A 1 257 ? 12.117 -6.801 21.216 1.00 92.25 257 GLN A O 1
ATOM 2152 N N . TYR A 1 258 ? 11.085 -8.733 21.741 1.00 94.88 258 TYR A N 1
ATOM 2153 C CA . TYR A 1 258 ? 9.912 -8.095 22.331 1.00 94.88 258 TYR A CA 1
ATOM 2154 C C . TYR A 1 258 ? 10.271 -7.300 23.590 1.00 94.88 258 TYR A C 1
ATOM 2156 O O . TYR A 1 258 ? 9.850 -6.154 23.736 1.00 94.88 258 TYR A O 1
ATOM 2164 N N . LYS A 1 259 ? 11.098 -7.867 24.479 1.00 95.06 259 LYS A N 1
ATOM 2165 C CA . LYS A 1 259 ? 11.559 -7.185 25.701 1.00 95.06 259 LYS A CA 1
ATOM 2166 C C . LYS A 1 259 ? 12.308 -5.893 25.380 1.00 95.06 259 LYS A C 1
ATOM 2168 O O . LYS A 1 259 ? 11.986 -4.849 25.941 1.00 95.06 259 LYS A O 1
ATOM 2173 N N . HIS A 1 260 ? 13.236 -5.942 24.426 1.00 94.69 260 HIS A N 1
ATOM 2174 C CA . HIS A 1 260 ? 13.976 -4.764 23.988 1.00 94.69 260 HIS A CA 1
ATOM 2175 C C . HIS A 1 260 ? 13.055 -3.690 23.393 1.00 94.69 260 HIS A C 1
ATOM 2177 O O . HIS A 1 260 ? 13.148 -2.514 23.746 1.00 94.69 260 HIS A O 1
ATOM 2183 N N . LEU A 1 261 ? 12.120 -4.092 22.529 1.00 92.69 261 LEU A N 1
ATOM 2184 C CA . LEU A 1 261 ? 11.159 -3.173 21.930 1.00 92.69 261 LEU A CA 1
ATOM 2185 C C . LEU A 1 261 ? 10.243 -2.531 22.983 1.00 92.69 261 LEU A C 1
ATOM 2187 O O . LEU A 1 261 ? 9.993 -1.327 22.938 1.00 92.69 261 LEU A O 1
ATOM 2191 N N . ARG A 1 262 ? 9.793 -3.314 23.967 1.00 93.25 262 ARG A N 1
ATOM 2192 C CA . ARG A 1 262 ? 8.997 -2.835 25.102 1.00 93.25 262 ARG A CA 1
ATOM 2193 C C . ARG A 1 262 ? 9.747 -1.781 25.909 1.00 93.25 262 ARG A C 1
ATOM 2195 O O . ARG A 1 262 ? 9.162 -0.760 26.250 1.00 93.25 262 ARG A O 1
ATOM 2202 N N . GLU A 1 263 ? 11.036 -1.980 26.173 1.00 94.06 263 GLU A N 1
ATOM 2203 C CA . GLU A 1 263 ? 11.860 -0.979 26.861 1.00 94.06 263 GLU A CA 1
ATOM 2204 C C . GLU A 1 263 ? 11.963 0.339 26.083 1.00 94.06 263 GLU A C 1
ATOM 2206 O O . GLU A 1 263 ? 11.910 1.412 26.691 1.00 94.06 263 GLU A O 1
ATOM 2211 N N . ILE A 1 264 ? 12.108 0.276 24.754 1.00 92.31 264 ILE A N 1
ATOM 2212 C CA . ILE A 1 264 ? 12.134 1.465 23.888 1.00 92.31 264 ILE A CA 1
ATOM 2213 C C . ILE A 1 264 ? 10.799 2.206 23.981 1.00 92.31 264 ILE A C 1
ATOM 2215 O O . ILE A 1 264 ? 10.782 3.400 24.283 1.00 92.31 264 ILE A O 1
ATOM 2219 N N . VAL A 1 265 ? 9.685 1.491 23.800 1.00 91.06 265 VAL A N 1
ATOM 2220 C CA . VAL A 1 265 ? 8.338 2.073 23.858 1.00 91.06 265 VAL A CA 1
ATOM 2221 C C . VAL A 1 265 ? 8.066 2.703 25.224 1.00 91.06 265 VAL A C 1
ATOM 2223 O O . VAL A 1 265 ? 7.656 3.859 25.286 1.00 91.06 265 VAL A O 1
ATOM 2226 N N . SER A 1 266 ? 8.392 2.019 26.324 1.00 89.69 266 SER A N 1
ATOM 2227 C CA . SER A 1 266 ? 8.204 2.563 27.675 1.00 89.69 266 SER A CA 1
ATOM 2228 C C . SER A 1 266 ? 9.044 3.816 27.946 1.00 89.69 266 SER A C 1
ATOM 2230 O O . SER A 1 266 ? 8.614 4.705 28.681 1.00 89.69 266 SER A O 1
ATOM 2232 N N . LYS A 1 267 ? 10.251 3.926 27.375 1.00 89.00 267 LYS A N 1
ATOM 2233 C CA . LYS A 1 267 ? 11.053 5.161 27.461 1.00 89.00 267 LYS A CA 1
ATOM 2234 C C . LYS A 1 267 ? 10.412 6.298 26.666 1.00 89.00 267 LYS A C 1
ATOM 2236 O O . LYS A 1 267 ? 10.446 7.445 27.113 1.00 89.00 267 LYS A O 1
ATOM 2241 N N . ASP A 1 268 ? 9.841 5.987 25.510 1.00 82.00 268 ASP A N 1
ATOM 2242 C CA . ASP A 1 268 ? 9.199 6.965 24.638 1.00 82.00 268 ASP A CA 1
ATOM 2243 C C . ASP A 1 268 ? 7.858 7.469 25.177 1.00 82.00 268 ASP A C 1
ATOM 2245 O O . ASP A 1 268 ? 7.557 8.650 24.996 1.00 82.00 268 ASP A O 1
ATOM 2249 N N . GLU A 1 269 ? 7.089 6.620 25.860 1.00 80.44 269 GLU A N 1
ATOM 2250 C CA . GLU A 1 269 ? 5.837 6.983 26.538 1.00 80.44 269 GLU A CA 1
ATOM 2251 C C . GLU A 1 269 ? 6.093 7.889 27.746 1.00 80.44 269 GLU A C 1
ATOM 2253 O O . GLU A 1 269 ? 5.502 8.963 27.833 1.00 80.44 269 GLU A O 1
ATOM 2258 N N . LYS A 1 270 ? 7.080 7.565 28.594 1.00 77.75 270 LYS A N 1
ATOM 2259 C CA . LYS A 1 270 ? 7.483 8.425 29.726 1.00 77.75 270 LYS A CA 1
ATOM 2260 C C . LYS A 1 270 ? 7.913 9.828 29.296 1.00 77.75 270 LYS A C 1
ATOM 2262 O O . LYS A 1 270 ? 7.706 10.798 30.020 1.00 77.75 270 LYS A O 1
ATOM 2267 N N . LYS A 1 271 ? 8.561 9.960 28.133 1.00 67.06 271 LYS A N 1
ATOM 2268 C CA . LYS A 1 271 ? 8.903 11.279 27.569 1.00 67.06 271 LYS A CA 1
ATOM 2269 C C . LYS A 1 271 ? 7.652 12.049 27.152 1.00 67.06 271 LYS A C 1
ATOM 2271 O O . LYS A 1 271 ? 7.618 13.261 27.316 1.00 67.06 271 LYS A O 1
ATOM 2276 N N . SER A 1 272 ? 6.656 11.355 26.610 1.00 67.25 272 SER A N 1
ATOM 2277 C CA . SER A 1 272 ? 5.391 11.951 26.189 1.00 67.25 272 SER A CA 1
ATOM 2278 C C . SER A 1 272 ? 4.523 12.392 27.372 1.00 67.25 272 SER A C 1
ATOM 2280 O O . SER A 1 272 ? 3.955 13.475 27.312 1.00 67.25 272 SER A O 1
ATOM 2282 N N . GLU A 1 273 ? 4.472 11.619 28.460 1.00 64.38 273 GLU A N 1
ATOM 2283 C CA . GLU A 1 273 ? 3.759 11.993 29.695 1.00 64.38 273 GLU A CA 1
ATOM 2284 C C . GLU A 1 273 ? 4.322 13.279 30.307 1.00 64.38 273 GLU A C 1
ATOM 2286 O O . GLU A 1 273 ? 3.570 14.213 30.572 1.00 64.38 273 GLU A O 1
ATOM 2291 N N . LYS A 1 274 ? 5.655 13.388 30.407 1.00 59.56 274 LYS A N 1
ATOM 2292 C CA . LYS A 1 274 ? 6.313 14.604 30.907 1.00 59.56 274 LYS A CA 1
ATOM 2293 C C . LYS A 1 274 ? 5.944 15.854 30.116 1.00 59.56 274 LYS A C 1
ATOM 2295 O O . LYS A 1 274 ? 5.844 16.913 30.707 1.00 59.56 274 LYS A O 1
ATOM 2300 N N . ILE A 1 275 ? 5.764 15.760 28.797 1.00 58.28 275 ILE A N 1
ATOM 2301 C CA . ILE A 1 275 ? 5.384 16.916 27.966 1.00 58.28 275 ILE A CA 1
ATOM 2302 C C . ILE A 1 275 ? 3.953 17.375 28.289 1.00 58.28 275 ILE A C 1
ATOM 2304 O O . ILE A 1 275 ? 3.690 18.574 28.292 1.00 58.28 275 ILE A O 1
ATOM 2308 N N . ASN A 1 276 ? 3.051 16.441 28.608 1.00 58.19 276 ASN A N 1
ATOM 2309 C CA . ASN A 1 276 ? 1.657 16.748 28.933 1.00 58.19 276 ASN A CA 1
ATOM 2310 C C . ASN A 1 276 ? 1.473 17.342 30.340 1.00 58.19 276 ASN A C 1
ATOM 2312 O O . ASN A 1 276 ? 0.521 18.083 30.546 1.00 58.19 276 ASN A O 1
ATOM 2316 N N . GLU A 1 277 ? 2.365 17.044 31.291 1.00 52.31 277 GLU A N 1
ATOM 2317 C CA . GLU A 1 277 ? 2.302 17.561 32.672 1.00 52.31 277 GLU A CA 1
ATOM 2318 C C . GLU A 1 277 ? 2.675 19.053 32.805 1.00 52.31 277 GLU A C 1
ATOM 2320 O O . GLU A 1 277 ? 2.399 19.657 33.838 1.00 52.31 277 GLU A O 1
ATOM 2325 N N . PHE A 1 278 ? 3.290 19.669 31.786 1.00 48.38 278 PHE A N 1
ATOM 2326 C CA . PHE A 1 278 ? 3.693 21.089 31.800 1.00 48.38 278 PHE A CA 1
ATOM 2327 C C . PHE A 1 278 ? 2.678 22.046 31.137 1.00 48.38 278 PHE A C 1
ATOM 2329 O O . PHE A 1 278 ? 3.037 23.181 30.812 1.00 48.38 278 PHE A O 1
ATOM 2336 N N . LYS A 1 279 ? 1.432 21.608 30.921 1.00 41.44 279 LYS A N 1
ATOM 2337 C CA . LYS A 1 279 ? 0.309 22.435 30.441 1.00 41.44 279 LYS A CA 1
ATOM 2338 C C . LY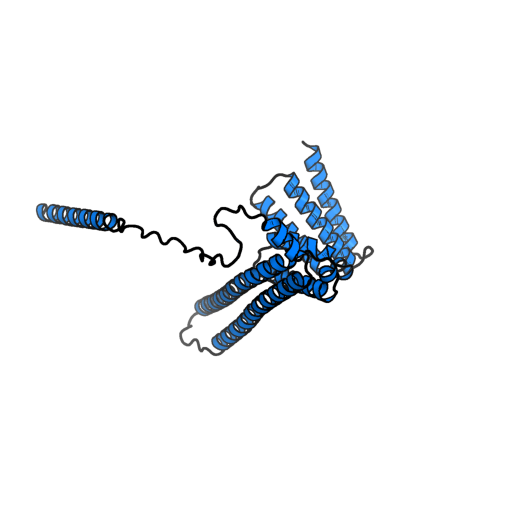S A 1 279 ? -0.758 22.585 31.513 1.00 41.44 279 LYS A C 1
ATOM 2340 O O . LYS A 1 279 ? -1.359 23.681 31.547 1.00 41.44 279 LYS A O 1
#

pLDDT: mean 83.62, std 17.87, range [30.52, 98.0]

Foldseek 3Di:
DPVVVVVVVVVVVVVVVVVVVVVVVPPDDDPDPPPPPPPPPPPPDPDDPPDDDPCVVVVVVVLQDPVLLVVLLVLLVVLLVVLVVLVVVLVVVLVVLVVVVVPDDPPPPPDPVVVVVVVVVNVVVNVVSLLVSLVSSLVSLVSSVVSLVSRPHVVCLPPVVSLVVLLVSLVSNLVSCVSNVNLQVNQVSLVVQCVSDVVSVLDLVSLVSNLVSLVVVLVVCVVVVDDDLVSNVVSLVSSLVSVLSSCCSPANCPGPSSVVSVVVSVVVVVVSVVVVVVD

Sequence (279 aa):
MKSTRFLLYAIVALLALSLCLVANAQQQAPKGDQQKEAIKEEVTGWRIKDFKPYVKAIQELEKLSKEYSDNLLKLAIDEYSTGIDILEDMDNDVNKLIETNQKNKNLQEQWYWQEIDRREQEKRQIAMMKFEAKTKAVTYFTRAINHMDEITFEEVRKDPKFVNFQIRLYQAYVSTQYDLYNLKPCIPILERYIEINDQTKNDVWAYKYLSSCYGYMEGVLLKYKQGTEQEQLQYKQKKNMYMLRAAELQYGIDSPQYKHLREIVSKDEKKSEKINEFK